Protein AF-A0A1J5PDJ7-F1 (afdb_monomer)

Radius of gyration: 21.08 Å; Cα contacts (8 Å, |Δi|>4): 576; chains: 1; bounding box: 54×43×60 Å

InterPro domains:
  IPR005338 Anhydro-N-acetylmuramic acid kinase [PF03702] (8-283)
  IPR005338 Anhydro-N-acetylmuramic acid kinase [PTHR30605] (8-284)
  IPR043129 ATPase, nucleotide binding domain [SSF53067] (2-252)

Foldseek 3Di:
DVVCVVVVHQLVVAAEAQDAAAWPDFAACVRPVDPPDHTDTDHDDDQQVVCAVSVHKYWYFFQVVLRVLRHRSDDLLQVLCLVLPEDAQAWEWAWEQAQWIWIWTHDNHRPLQPIFTATQGGRFVLLQVLCCVPVVDRHCQLCVLLVVAAADVLLLCLLCPDCVLVDDDRYDDDCVCVDVVSSVVSCVVSVNPPPDSSNSSNNVLVSNLCSVLVVPVVPHDLARYEYAYAYPSVSHCSSQVSNCVSRVRYHYYHCVVSVADRVCSVVVSSVVLVVCLPDNFFDDRNPGGRDRGGDIHHYD

Secondary structure (DSSP, 8-state):
-HHHHHHT--GGG--EEE---EEEEEE-HHHH--TT---EEEEES-HHHHHHHHTSEEEE-HHHHHHHTTS-S--THHHHHHHHH--TT-EEEEEEESSEEEEEEE-TT--GGG-EEEEEEESSHHHHHHHHHHHS-SS-GGGHHHHHS---HHHHHHHHTSGGGGSPSS----TTTSSHHHHHHHHHHHT-TTS-HHHHHHHHHHHHHHHHHHHHHHHS--TTEEEEEESGGGG-HHHHHHHHHH-TTSEEEEGGGGT--GGGHHHHHHHHHHHHHHH------TTS------EEE---

Sequence (300 aa):
MRALAGWGIHPGEVDLIASHGQTIYHSPQRLHHQAGYSNATLQIGDGDHLAVKTGILTVSDFRQKHVAAGGEGAPLALYGDVFLGSKAGENRILLNIGGIANLTFLPANGNYNHILCTDIGPGNTLIDAACRKYFNRPFDEDAKIALSGKVNEDLLGALLSHPFFSEAPPKTTGPELFSPDYIAAAQQQSNTENISSEDLICTLTAFTAKSIAGFISANFKVESLNIFTSGGGAKNPYIINYLKKALPGAKIEDTGVLGINPDAKEAILFALLGNEALCGEPIAIGNNPAILMGKFSFAL

Organism: NCBI:txid410659

pLDDT: mean 94.0, std 4.76, range [75.38, 98.88]

Solvent-accessible surface area (backbone atoms only — not comparable to full-atom values): 16030 Å² total; per-residue (Å²): 106,72,66,37,60,76,70,73,49,59,54,92,79,43,80,63,43,41,42,71,52,45,80,78,45,79,44,35,43,90,77,69,71,52,85,94,55,68,42,39,70,40,62,46,72,63,33,49,65,49,2,54,75,53,64,23,36,15,31,19,54,40,41,54,45,36,26,76,62,72,29,57,44,62,73,64,62,56,56,36,49,49,72,77,60,56,46,83,78,37,36,32,32,46,35,34,20,33,52,49,19,32,38,38,38,35,43,26,83,69,49,40,74,66,42,45,63,31,46,65,50,54,32,37,42,58,37,23,51,49,25,40,74,75,68,76,29,81,51,62,70,69,27,54,50,33,70,72,30,51,69,42,64,56,42,38,50,41,61,62,64,47,69,74,71,76,55,70,79,72,41,81,82,50,65,89,64,57,34,74,64,48,54,53,52,20,18,64,76,45,74,45,80,82,59,54,71,37,23,49,37,14,20,45,45,48,42,29,30,48,46,49,42,50,52,48,62,74,75,43,72,46,68,70,24,37,35,29,30,24,47,72,41,56,64,23,54,60,36,52,54,46,37,52,67,72,36,76,48,37,50,77,48,52,34,53,84,75,73,38,51,58,94,47,44,68,61,54,30,38,42,48,45,36,48,35,48,75,77,50,76,59,56,54,52,49,92,41,58,59,55,65,41,40,46,84,18,66,39,126

Structure (mmCIF, N/CA/C/O backbone):
data_AF-A0A1J5PDJ7-F1
#
_entry.id   AF-A0A1J5PDJ7-F1
#
loop_
_atom_site.group_PDB
_atom_site.id
_atom_site.type_symbol
_atom_site.label_atom_id
_atom_site.label_alt_id
_atom_site.label_comp_id
_atom_site.label_asym_id
_atom_site.label_entity_id
_atom_site.label_seq_id
_atom_site.pdbx_PDB_ins_code
_atom_site.Cartn_x
_atom_site.Cartn_y
_atom_site.Cartn_z
_atom_site.occupancy
_atom_site.B_iso_or_equiv
_atom_site.auth_seq_id
_atom_site.auth_comp_id
_atom_site.auth_asym_id
_atom_site.auth_atom_id
_atom_site.pdbx_PDB_model_num
ATOM 1 N N . MET A 1 1 ? 4.080 -21.012 -17.775 1.00 86.50 1 MET A N 1
ATOM 2 C CA . MET A 1 1 ? 3.374 -22.069 -18.540 1.00 86.50 1 MET A CA 1
ATOM 3 C C . MET A 1 1 ? 1.955 -22.349 -18.055 1.00 86.50 1 MET A C 1
ATOM 5 O O . MET A 1 1 ? 1.052 -22.117 -18.838 1.00 86.50 1 MET A O 1
ATOM 9 N N . ARG A 1 2 ? 1.705 -22.791 -16.808 1.00 93.31 2 ARG A N 1
ATOM 10 C CA . ARG A 1 2 ? 0.326 -23.102 -16.351 1.00 93.31 2 ARG A CA 1
ATOM 11 C C . ARG A 1 2 ? -0.661 -21.933 -16.487 1.00 93.31 2 ARG A C 1
ATOM 13 O O . ARG A 1 2 ? -1.766 -22.154 -16.956 1.00 93.31 2 ARG A O 1
ATOM 20 N N . ALA A 1 3 ? -0.249 -20.718 -16.114 1.00 92.31 3 ALA A N 1
ATOM 21 C CA . ALA A 1 3 ? -1.083 -19.520 -16.244 1.00 92.31 3 ALA A CA 1
ATOM 22 C C . ALA A 1 3 ? -1.457 -19.237 -17.710 1.00 92.31 3 ALA A C 1
ATOM 24 O O . ALA A 1 3 ? -2.636 -19.205 -18.031 1.00 92.31 3 ALA A O 1
ATOM 25 N N . LEU A 1 4 ? -0.460 -19.162 -18.603 1.00 94.19 4 LEU A N 1
ATOM 26 C CA . LEU A 1 4 ? -0.671 -18.979 -20.046 1.00 94.19 4 LEU A CA 1
ATOM 27 C C . LEU A 1 4 ? -1.613 -20.036 -20.640 1.00 94.19 4 LEU A C 1
ATOM 29 O O . LEU A 1 4 ? -2.559 -19.689 -21.334 1.00 94.19 4 LEU A O 1
ATOM 33 N N . ALA A 1 5 ? -1.414 -21.313 -20.295 1.00 94.75 5 ALA A N 1
ATOM 34 C CA . ALA A 1 5 ? -2.296 -22.392 -20.734 1.00 94.75 5 ALA A CA 1
ATOM 35 C C . ALA A 1 5 ? -3.733 -22.223 -20.210 1.00 94.75 5 ALA A C 1
ATOM 37 O O . ALA A 1 5 ? -4.682 -22.432 -20.958 1.00 94.75 5 ALA A O 1
ATOM 38 N N . GLY A 1 6 ? -3.899 -21.811 -18.949 1.00 97.12 6 GLY A N 1
ATOM 39 C CA . GLY A 1 6 ? -5.210 -21.507 -18.369 1.00 97.12 6 GLY A CA 1
ATOM 40 C C . GLY A 1 6 ? -5.901 -20.301 -19.012 1.00 97.12 6 GLY A C 1
ATOM 41 O O . GLY A 1 6 ? -7.126 -20.248 -19.031 1.00 97.12 6 GLY A O 1
ATOM 42 N N . TRP A 1 7 ? -5.131 -19.360 -19.562 1.00 95.81 7 TRP A N 1
ATOM 43 C CA . TRP A 1 7 ? -5.637 -18.202 -20.303 1.00 95.81 7 TRP A CA 1
ATOM 44 C C . TRP A 1 7 ? -5.794 -18.456 -21.806 1.00 95.81 7 TRP A C 1
ATOM 46 O O . TRP A 1 7 ? -6.349 -17.613 -22.501 1.00 95.81 7 TRP A O 1
ATOM 56 N N . GLY A 1 8 ? -5.315 -19.596 -22.314 1.00 96.81 8 GLY A N 1
ATOM 57 C CA . GLY A 1 8 ? -5.299 -19.888 -23.747 1.00 96.81 8 GLY A CA 1
ATOM 58 C C . GLY A 1 8 ? -4.336 -19.009 -24.553 1.00 96.81 8 GLY A C 1
ATOM 59 O O . GLY A 1 8 ? -4.572 -18.812 -25.738 1.00 96.81 8 GLY A O 1
ATOM 60 N N . ILE A 1 9 ? -3.278 -18.484 -23.926 1.00 97.38 9 ILE A N 1
ATOM 61 C CA . ILE A 1 9 ? -2.283 -17.601 -24.555 1.00 97.38 9 ILE A CA 1
ATOM 62 C C . ILE A 1 9 ? -1.038 -18.415 -24.922 1.00 97.38 9 ILE A C 1
ATOM 64 O O . ILE A 1 9 ? -0.479 -19.129 -24.080 1.00 97.38 9 ILE A O 1
ATOM 68 N N . HIS A 1 10 ? -0.576 -18.309 -26.166 1.00 96.38 10 HIS A N 1
ATOM 69 C CA . HIS A 1 10 ? 0.672 -18.923 -26.605 1.00 96.38 10 HIS A CA 1
ATOM 70 C C . HIS A 1 10 ? 1.881 -18.115 -26.090 1.00 96.38 10 HIS A C 1
ATOM 72 O O . HIS A 1 10 ? 1.840 -16.888 -26.105 1.00 96.38 10 HIS A O 1
ATOM 78 N N . PRO A 1 11 ? 2.995 -18.748 -25.666 1.00 95.12 11 PRO A N 1
ATOM 79 C CA . PRO A 1 11 ? 4.164 -18.013 -25.168 1.00 95.12 11 PRO A CA 1
ATOM 80 C C . PRO A 1 11 ? 4.708 -16.956 -26.134 1.00 95.12 11 PRO A C 1
ATOM 82 O O . PRO A 1 11 ? 5.100 -15.886 -25.697 1.00 95.12 11 PRO A O 1
ATOM 85 N N . GLY A 1 12 ? 4.671 -17.230 -27.441 1.00 94.88 12 GLY A N 1
ATOM 86 C CA . GLY A 1 12 ? 5.095 -16.278 -28.476 1.00 94.88 12 GLY A CA 1
ATOM 87 C C . GLY A 1 12 ? 4.192 -15.047 -28.645 1.00 94.88 12 GLY A C 1
ATOM 88 O O . GLY A 1 12 ? 4.533 -14.175 -29.431 1.00 94.88 12 GLY A O 1
ATOM 89 N N . GLU A 1 13 ? 3.054 -14.977 -27.948 1.00 97.12 13 GLU A N 1
ATOM 90 C CA . GLU A 1 13 ? 2.203 -13.778 -27.868 1.00 97.12 13 GLU A CA 1
ATOM 91 C C . GLU A 1 13 ? 2.589 -12.865 -26.690 1.00 97.12 13 GLU A C 1
ATOM 93 O O . GLU A 1 13 ? 1.967 -11.827 -26.483 1.00 97.12 13 GLU A O 1
ATOM 98 N N . VAL A 1 14 ? 3.578 -13.260 -25.882 1.00 97.06 14 VAL A N 1
ATOM 99 C CA . VAL A 1 14 ? 4.048 -12.502 -24.721 1.00 97.06 14 VAL A CA 1
ATOM 100 C C . VAL A 1 14 ? 5.447 -11.975 -25.012 1.00 97.06 14 VAL A C 1
ATOM 102 O O . VAL A 1 14 ? 6.391 -12.754 -25.119 1.00 97.06 14 VAL A O 1
ATOM 105 N N . ASP A 1 15 ? 5.590 -10.652 -25.088 1.00 96.25 15 ASP A N 1
ATOM 106 C CA . ASP A 1 15 ? 6.875 -10.014 -25.402 1.00 96.25 15 ASP A CA 1
ATOM 107 C C . ASP A 1 15 ? 7.910 -10.188 -24.281 1.00 96.25 15 ASP A C 1
ATOM 109 O O . ASP A 1 15 ? 9.094 -10.405 -24.543 1.00 96.25 15 ASP A O 1
ATOM 113 N N . LEU A 1 16 ? 7.470 -10.091 -23.019 1.00 96.88 16 LEU A N 1
ATOM 114 C CA . LEU A 1 16 ? 8.349 -10.192 -21.856 1.00 96.88 16 LEU A CA 1
ATOM 115 C C . LEU A 1 16 ? 7.648 -10.734 -20.605 1.00 96.88 16 LEU A C 1
ATOM 117 O O . LEU A 1 16 ? 6.456 -10.523 -20.380 1.00 96.88 16 LEU A O 1
ATOM 121 N N . ILE A 1 17 ? 8.425 -11.376 -19.735 1.00 97.88 17 ILE A N 1
ATOM 122 C CA . ILE A 1 17 ? 8.056 -11.689 -18.351 1.00 97.88 17 ILE A CA 1
ATOM 123 C C . ILE A 1 17 ? 8.785 -10.716 -17.434 1.00 97.88 17 ILE A C 1
ATOM 125 O O . ILE A 1 17 ? 10.006 -10.640 -17.467 1.00 97.88 17 ILE A O 1
ATOM 129 N N . ALA A 1 18 ? 8.063 -10.040 -16.547 1.00 97.56 18 ALA A N 1
ATOM 130 C CA . ALA A 1 18 ? 8.666 -9.305 -15.444 1.00 97.56 18 ALA A CA 1
ATOM 131 C C . ALA A 1 18 ? 8.523 -10.105 -14.146 1.00 97.56 18 ALA A C 1
ATOM 133 O O . ALA A 1 18 ? 7.414 -10.336 -13.663 1.00 97.56 18 ALA A O 1
ATOM 134 N N . SER A 1 19 ? 9.643 -10.537 -13.572 1.00 96.69 19 SER A N 1
ATOM 135 C CA . SER A 1 19 ? 9.672 -11.336 -12.349 1.00 96.69 19 SER A CA 1
ATOM 136 C C . SER A 1 19 ? 10.371 -10.585 -11.225 1.00 96.69 19 SER A C 1
ATOM 138 O O . SER A 1 19 ? 11.588 -10.414 -11.229 1.00 96.69 19 SER A O 1
ATOM 140 N N . HIS A 1 20 ? 9.612 -10.178 -10.210 1.00 94.69 20 HIS A N 1
ATOM 141 C CA . HIS A 1 20 ? 10.197 -9.707 -8.953 1.00 94.69 20 HIS A CA 1
ATOM 142 C C . HIS A 1 20 ? 11.011 -10.802 -8.246 1.00 94.69 20 HIS A C 1
ATOM 144 O O . HIS A 1 20 ? 11.992 -10.506 -7.564 1.00 94.69 20 HIS A O 1
ATOM 150 N N . GLY A 1 21 ? 10.577 -12.057 -8.386 1.00 93.75 21 GLY A N 1
ATOM 151 C CA . GLY A 1 21 ? 11.056 -13.167 -7.577 1.00 93.75 21 GLY A CA 1
ATOM 152 C C . GLY A 1 21 ? 10.513 -13.134 -6.144 1.00 93.75 21 GLY A C 1
ATOM 153 O O . GLY A 1 21 ? 9.505 -12.493 -5.838 1.00 93.75 21 GLY A O 1
ATOM 154 N N . GLN A 1 22 ? 11.198 -13.841 -5.253 1.00 91.94 22 GLN A N 1
ATOM 155 C CA . GLN A 1 22 ? 10.911 -13.906 -3.826 1.00 91.94 22 GLN A CA 1
ATOM 156 C C . GLN A 1 22 ? 11.999 -13.153 -3.063 1.00 91.94 22 GLN A C 1
ATOM 158 O O . GLN A 1 22 ? 13.166 -13.534 -3.124 1.00 91.94 22 GLN A O 1
ATOM 163 N N . THR A 1 23 ? 11.631 -12.121 -2.303 1.00 88.75 23 THR A N 1
ATOM 164 C CA . THR A 1 23 ? 12.577 -11.469 -1.386 1.00 88.75 23 THR A CA 1
ATOM 165 C C . THR A 1 23 ? 12.969 -12.449 -0.286 1.00 88.75 23 THR A C 1
ATOM 167 O O . THR A 1 23 ? 12.105 -12.951 0.432 1.00 88.75 23 THR A O 1
ATOM 170 N N . ILE A 1 24 ? 14.272 -12.699 -0.163 1.00 92.19 24 ILE A N 1
ATOM 171 C CA . ILE A 1 24 ? 14.891 -13.475 0.920 1.00 92.19 24 ILE A CA 1
ATOM 172 C C . ILE A 1 24 ? 15.536 -12.542 1.938 1.00 92.19 24 ILE A C 1
ATOM 174 O O . ILE A 1 24 ? 15.513 -12.820 3.133 1.00 92.19 24 ILE A O 1
ATOM 178 N N . TYR A 1 25 ? 16.093 -11.423 1.472 1.00 88.38 25 TYR A N 1
ATOM 179 C CA . TYR A 1 25 ? 16.758 -10.464 2.339 1.00 88.38 25 TYR A CA 1
ATOM 180 C C . TYR A 1 25 ? 16.548 -9.030 1.852 1.00 88.38 25 TYR A C 1
ATOM 182 O O . TYR A 1 25 ? 16.623 -8.732 0.657 1.00 88.38 25 TYR A O 1
ATOM 190 N N . HIS A 1 26 ? 16.297 -8.120 2.784 1.00 85.44 26 HIS A N 1
ATOM 191 C CA . HIS A 1 26 ? 16.228 -6.688 2.532 1.00 85.44 26 HIS A CA 1
ATOM 192 C C . HIS A 1 26 ? 16.807 -5.970 3.747 1.00 85.44 26 HIS A C 1
ATOM 194 O O . HIS A 1 26 ? 16.314 -6.131 4.859 1.00 85.44 26 HIS A O 1
ATOM 200 N N . SER A 1 27 ? 17.896 -5.242 3.531 1.00 86.19 27 SER A N 1
ATOM 201 C CA . SER A 1 27 ? 18.721 -4.662 4.586 1.00 86.19 27 SER A CA 1
ATOM 202 C C . SER A 1 27 ? 19.162 -3.265 4.159 1.00 86.19 27 SER A C 1
ATOM 204 O O . SER A 1 27 ? 20.287 -3.090 3.685 1.00 86.19 27 SER A O 1
ATOM 206 N N . PRO A 1 28 ? 18.271 -2.266 4.256 1.00 85.44 28 PRO A N 1
ATOM 207 C CA . PRO A 1 28 ? 18.632 -0.875 4.026 1.00 85.44 28 PRO A CA 1
ATOM 208 C C . PRO A 1 28 ? 19.564 -0.366 5.135 1.00 85.44 28 PRO A C 1
ATOM 210 O O . PRO A 1 28 ? 19.443 -0.749 6.303 1.00 85.44 28 PRO A O 1
ATOM 213 N N . GLN A 1 29 ? 20.471 0.539 4.772 1.00 86.62 29 GLN A N 1
ATOM 214 C CA . GLN A 1 29 ? 21.544 1.067 5.616 1.00 86.62 29 GLN A CA 1
ATOM 215 C C . GLN A 1 29 ? 21.044 1.604 6.953 1.00 86.62 29 GLN A C 1
ATOM 217 O O . GLN A 1 29 ? 21.636 1.345 8.005 1.00 86.62 29 GLN A O 1
ATOM 222 N N . ARG A 1 30 ? 19.909 2.305 6.915 1.00 82.00 30 ARG A N 1
ATOM 223 C CA 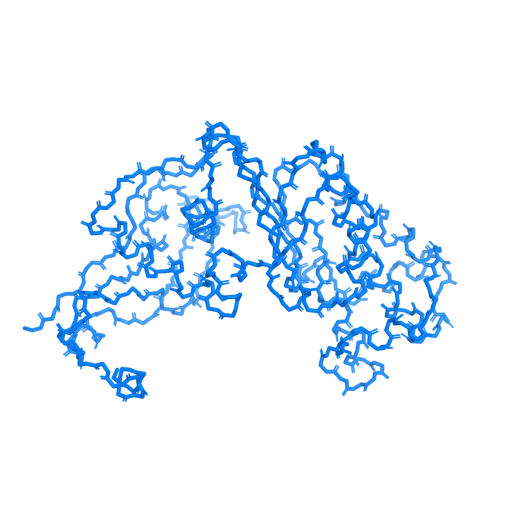. ARG A 1 30 ? 19.280 2.907 8.092 1.00 82.00 30 ARG A CA 1
ATOM 224 C C . ARG A 1 30 ? 18.758 1.902 9.120 1.00 82.00 30 ARG A C 1
ATOM 226 O O . ARG A 1 30 ? 18.449 2.334 10.217 1.00 82.00 30 ARG A O 1
ATOM 233 N N . LEU A 1 31 ? 18.609 0.619 8.773 1.00 79.69 31 LEU A N 1
ATOM 234 C CA . LEU A 1 31 ? 18.090 -0.406 9.689 1.00 79.69 31 LEU A CA 1
ATOM 235 C C . LEU A 1 31 ? 19.196 -1.261 10.311 1.00 79.69 31 LEU A C 1
ATOM 237 O O . LEU A 1 31 ? 19.081 -1.652 11.467 1.00 79.69 31 LEU A O 1
ATOM 241 N N . HIS A 1 32 ? 20.263 -1.570 9.567 1.00 82.19 32 HIS A N 1
ATOM 242 C CA . HIS A 1 32 ? 21.326 -2.438 10.089 1.00 82.19 32 HIS A CA 1
ATOM 243 C C . HIS A 1 32 ? 22.443 -1.672 10.812 1.00 82.19 32 HIS A C 1
ATOM 245 O O . HIS A 1 32 ? 23.173 -2.277 11.592 1.00 82.19 32 HIS A O 1
ATOM 251 N N . HIS A 1 33 ? 22.598 -0.363 10.566 1.00 81.81 33 HIS A N 1
ATOM 252 C CA . HIS A 1 33 ? 23.584 0.510 11.229 1.00 81.81 33 HIS A CA 1
ATOM 253 C C . HIS A 1 33 ? 25.044 0.004 11.188 1.00 81.81 33 HIS A C 1
ATOM 255 O O . HIS A 1 33 ? 25.870 0.382 12.018 1.00 81.81 33 HIS A O 1
ATOM 261 N N . GLN A 1 34 ? 25.389 -0.845 10.215 1.00 88.62 34 GLN A N 1
ATOM 262 C CA . GLN A 1 34 ? 26.742 -1.395 10.073 1.00 88.62 34 GLN A CA 1
ATOM 263 C C . GLN A 1 34 ? 27.597 -0.446 9.233 1.00 88.62 34 GLN A C 1
ATOM 265 O O . GLN A 1 34 ? 27.357 -0.271 8.037 1.00 88.62 34 GLN A O 1
ATOM 270 N N . ALA A 1 35 ? 28.606 0.160 9.859 1.00 89.44 35 ALA A N 1
ATOM 271 C CA . ALA A 1 35 ? 29.542 1.044 9.175 1.00 89.44 35 ALA A CA 1
ATOM 272 C C . ALA A 1 35 ? 30.277 0.308 8.039 1.00 89.44 35 ALA A C 1
ATOM 274 O O . ALA A 1 35 ? 30.684 -0.841 8.192 1.00 89.44 35 ALA A O 1
ATOM 275 N N . GLY A 1 36 ? 30.452 0.980 6.898 1.00 89.94 36 GLY A N 1
ATOM 276 C CA . GLY A 1 36 ? 31.130 0.423 5.720 1.00 89.94 36 GLY A CA 1
ATOM 277 C C . GLY A 1 36 ? 30.261 -0.458 4.813 1.00 89.94 36 GLY A C 1
ATOM 278 O O . GLY A 1 36 ? 30.708 -0.795 3.722 1.00 89.94 36 GLY A O 1
ATOM 279 N N . TYR A 1 37 ? 29.025 -0.777 5.209 1.00 89.69 37 TYR A N 1
ATOM 280 C CA . TYR A 1 37 ? 28.063 -1.503 4.377 1.00 89.69 37 TYR A CA 1
ATOM 281 C C . TYR A 1 37 ? 26.981 -0.552 3.844 1.00 89.69 37 TYR A C 1
ATOM 283 O O . TYR A 1 37 ? 26.451 0.286 4.581 1.00 89.69 37 TYR A O 1
ATOM 291 N N . SER A 1 38 ? 26.675 -0.665 2.550 1.00 90.00 38 SER A N 1
ATOM 292 C CA . SER A 1 38 ? 25.578 0.045 1.882 1.00 90.00 38 SER A CA 1
ATOM 293 C C . SER A 1 38 ? 24.270 -0.753 1.956 1.00 90.00 38 SER A C 1
ATOM 295 O O . SER A 1 38 ? 24.236 -1.860 2.490 1.00 90.00 38 SER A O 1
ATOM 297 N N . ASN A 1 39 ? 23.188 -0.198 1.393 1.00 91.12 39 ASN A N 1
ATOM 298 C CA . ASN A 1 39 ? 21.925 -0.917 1.209 1.00 91.12 39 ASN A CA 1
ATOM 299 C C . ASN A 1 39 ? 22.168 -2.285 0.548 1.00 91.12 39 ASN A C 1
ATOM 301 O O . ASN A 1 39 ? 22.942 -2.390 -0.405 1.00 91.12 39 ASN A O 1
ATOM 305 N N . ALA A 1 40 ? 21.474 -3.319 1.022 1.00 91.06 40 ALA A N 1
ATOM 306 C CA . ALA A 1 40 ? 21.575 -4.668 0.481 1.00 91.06 40 ALA A CA 1
ATOM 307 C C . ALA A 1 40 ? 20.196 -5.301 0.280 1.00 91.06 40 ALA A C 1
ATOM 309 O O . ALA A 1 40 ? 19.244 -5.064 1.029 1.00 91.06 40 ALA A O 1
ATOM 310 N N . THR A 1 41 ? 20.080 -6.148 -0.741 1.00 93.06 41 THR A N 1
ATOM 311 C CA . THR A 1 41 ? 18.851 -6.888 -1.019 1.00 93.06 41 THR A CA 1
ATOM 312 C C . THR A 1 41 ? 19.140 -8.187 -1.765 1.00 93.06 41 THR A C 1
ATOM 314 O O . THR A 1 41 ? 20.099 -8.262 -2.529 1.00 93.06 41 THR A O 1
ATOM 317 N N . LEU A 1 42 ? 18.314 -9.208 -1.536 1.00 94.38 42 LEU A N 1
ATOM 318 C CA . LEU A 1 42 ? 18.374 -10.500 -2.207 1.00 94.38 42 LEU A CA 1
ATOM 319 C C . LEU A 1 42 ? 16.961 -10.948 -2.573 1.00 94.38 42 LEU A C 1
ATOM 321 O O . LEU A 1 42 ? 16.118 -11.167 -1.696 1.00 94.38 42 LEU A O 1
ATOM 325 N N . GLN A 1 43 ? 16.738 -11.119 -3.871 1.00 94.69 43 GLN A N 1
ATOM 326 C CA . GLN A 1 43 ? 15.583 -11.805 -4.430 1.00 94.69 43 GLN A CA 1
ATOM 327 C C . GLN A 1 43 ? 16.074 -13.100 -5.074 1.00 94.69 43 GLN A C 1
ATOM 329 O O . GLN A 1 43 ? 17.157 -13.128 -5.654 1.00 94.69 43 GLN A O 1
ATOM 334 N N . ILE A 1 44 ? 15.294 -14.170 -4.950 1.00 96.31 44 ILE A N 1
ATOM 335 C CA . ILE A 1 44 ? 15.522 -15.429 -5.668 1.00 96.31 44 ILE A CA 1
ATOM 336 C C . ILE A 1 44 ? 14.400 -15.672 -6.673 1.00 96.31 44 ILE A C 1
ATOM 338 O O . ILE A 1 44 ? 13.321 -15.094 -6.567 1.00 96.31 44 ILE A O 1
ATOM 342 N N . GLY A 1 45 ? 14.634 -16.579 -7.615 1.00 95.25 45 GLY A N 1
ATOM 343 C CA . GLY A 1 45 ? 13.761 -16.783 -8.768 1.00 95.25 45 GLY A CA 1
ATOM 344 C C . GLY A 1 45 ? 14.545 -16.448 -10.021 1.00 95.25 45 GLY A C 1
ATOM 345 O O . GLY A 1 45 ? 14.458 -15.339 -10.535 1.00 95.25 45 GLY A O 1
ATOM 346 N N . ASP A 1 46 ? 15.358 -17.408 -10.445 1.00 96.62 46 ASP A N 1
ATOM 347 C CA . ASP A 1 46 ? 16.314 -17.238 -11.530 1.00 96.62 46 ASP A CA 1
ATOM 348 C C . ASP A 1 46 ? 15.610 -16.881 -12.854 1.00 96.62 46 ASP A C 1
ATOM 350 O O . ASP A 1 46 ? 14.732 -17.612 -13.330 1.00 96.62 46 ASP A O 1
ATOM 354 N N . GLY A 1 47 ? 15.997 -15.736 -13.423 1.00 97.12 47 GLY A N 1
ATOM 355 C CA . GLY A 1 47 ? 15.463 -15.213 -14.677 1.00 97.12 47 GLY A CA 1
ATOM 356 C C . GLY A 1 47 ? 15.808 -16.082 -15.885 1.00 97.12 47 GLY A C 1
ATOM 357 O O . GLY A 1 47 ? 14.950 -16.261 -16.747 1.00 97.12 47 GLY A O 1
ATOM 358 N N . ASP A 1 48 ? 16.991 -16.700 -15.924 1.00 98.12 48 ASP A N 1
ATOM 359 C CA . ASP A 1 48 ? 17.411 -17.562 -17.035 1.00 98.12 48 ASP A CA 1
ATOM 360 C C . ASP A 1 48 ? 16.584 -18.847 -17.043 1.00 98.12 48 ASP A C 1
ATOM 362 O O . ASP A 1 48 ? 16.108 -19.296 -18.086 1.00 98.12 48 ASP A O 1
ATOM 366 N N . HIS A 1 49 ? 16.299 -19.403 -15.862 1.00 97.50 49 HIS A N 1
ATOM 367 C CA . HIS A 1 49 ? 15.389 -20.542 -15.750 1.00 97.50 49 HIS A CA 1
ATOM 368 C C . HIS A 1 49 ? 13.970 -20.214 -16.229 1.00 97.50 49 HIS A C 1
ATOM 370 O O . HIS A 1 49 ? 13.305 -21.099 -16.774 1.00 97.50 49 HIS A O 1
ATOM 376 N N . LEU A 1 50 ? 13.479 -18.991 -16.009 1.00 96.88 50 LEU A N 1
ATOM 377 C CA . LEU A 1 50 ? 12.184 -18.552 -16.533 1.00 96.88 50 LEU A CA 1
ATOM 378 C C . LEU A 1 50 ? 12.243 -18.373 -18.052 1.00 96.88 50 LEU A C 1
ATOM 380 O O . LEU A 1 50 ? 11.393 -18.934 -18.748 1.00 96.88 50 LEU A O 1
ATOM 384 N N . ALA A 1 51 ? 13.259 -17.676 -18.559 1.00 97.88 51 ALA A N 1
ATOM 385 C CA . ALA A 1 51 ? 13.412 -17.383 -19.977 1.00 97.88 51 ALA A CA 1
ATOM 386 C C . ALA A 1 51 ? 13.550 -18.658 -20.815 1.00 97.88 51 ALA A C 1
ATOM 388 O O . ALA A 1 51 ? 12.760 -18.890 -21.729 1.00 97.88 51 ALA A O 1
ATOM 389 N N . VAL A 1 52 ? 14.456 -19.562 -20.431 1.00 97.56 52 VAL A N 1
ATOM 390 C CA . VAL A 1 52 ? 14.685 -20.838 -21.128 1.00 97.56 52 VAL A CA 1
ATOM 391 C C . VAL A 1 52 ? 13.448 -21.738 -21.090 1.00 97.56 52 VAL A C 1
ATOM 393 O O . VAL A 1 52 ? 13.099 -22.355 -22.093 1.00 97.56 52 VAL A O 1
ATOM 396 N N . LYS A 1 53 ? 12.748 -21.830 -19.949 1.00 95.81 53 LYS A N 1
ATOM 397 C CA . LYS A 1 53 ? 11.569 -22.712 -19.826 1.00 95.81 53 LYS A CA 1
ATOM 398 C C . LYS A 1 53 ? 10.339 -22.199 -20.561 1.00 95.81 53 LYS A C 1
ATOM 400 O O . LYS A 1 53 ? 9.458 -22.998 -20.873 1.00 95.81 53 LYS A O 1
ATOM 405 N N . THR A 1 54 ? 10.214 -20.887 -20.721 1.00 96.38 54 THR A N 1
ATOM 406 C CA . THR A 1 54 ? 9.026 -20.272 -21.325 1.00 96.38 54 THR A CA 1
ATOM 407 C C . THR A 1 54 ? 9.239 -19.872 -22.776 1.00 96.38 54 THR A C 1
ATOM 409 O O . THR A 1 54 ? 8.255 -19.759 -23.500 1.00 96.38 54 THR A O 1
ATOM 412 N N . GLY A 1 55 ? 10.491 -19.699 -23.204 1.00 96.75 55 GLY A N 1
ATOM 413 C CA . GLY A 1 55 ? 10.827 -19.120 -24.501 1.00 96.75 55 GLY A CA 1
ATOM 414 C C . GLY A 1 55 ? 10.580 -17.610 -24.567 1.00 96.75 55 GLY A C 1
ATOM 415 O O . GLY A 1 55 ? 10.491 -17.075 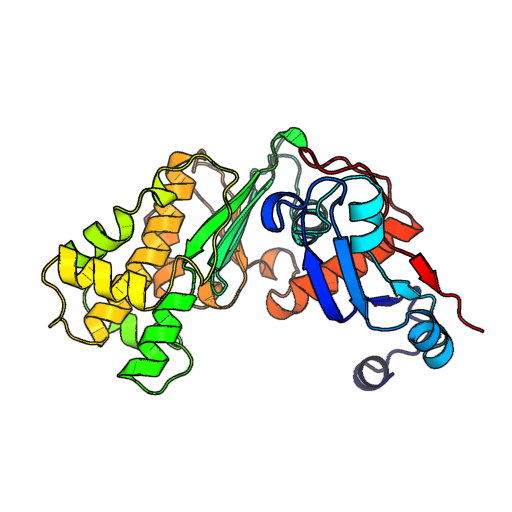-25.665 1.00 96.75 55 GLY A O 1
ATOM 416 N N . ILE A 1 56 ? 10.429 -16.932 -23.422 1.00 98.00 56 ILE A N 1
ATOM 417 C CA . ILE A 1 56 ? 10.061 -15.512 -23.341 1.00 98.00 56 ILE A CA 1
ATOM 418 C C . ILE A 1 56 ? 11.196 -14.721 -22.683 1.00 98.00 56 ILE A C 1
ATOM 420 O O . ILE A 1 56 ? 11.724 -15.134 -21.647 1.00 98.00 56 ILE A O 1
ATOM 424 N N . LEU A 1 57 ? 11.542 -13.559 -23.247 1.00 97.75 57 LEU A N 1
ATOM 425 C CA . LEU A 1 57 ? 12.484 -12.615 -22.638 1.00 97.75 57 LEU A CA 1
ATOM 426 C C . LEU A 1 57 ? 12.054 -12.310 -21.199 1.00 97.75 57 LEU A C 1
ATOM 428 O O . LEU A 1 57 ? 10.917 -11.918 -20.955 1.00 97.75 57 LEU A O 1
ATOM 432 N N . THR A 1 58 ? 12.947 -12.487 -20.230 1.00 98.19 58 THR A N 1
ATOM 433 C CA . THR A 1 58 ? 12.605 -12.268 -18.820 1.00 98.19 58 THR A CA 1
ATOM 434 C C . THR A 1 58 ? 13.404 -11.109 -18.241 1.00 98.19 58 THR A C 1
ATOM 436 O O . THR A 1 58 ? 14.625 -11.081 -18.343 1.00 98.19 58 THR A O 1
ATOM 439 N N . VAL A 1 59 ? 12.715 -10.170 -17.597 1.00 97.88 59 VAL A N 1
ATOM 440 C CA . VAL A 1 59 ? 13.294 -9.100 -16.784 1.00 97.88 59 VAL A CA 1
ATOM 441 C C . VAL A 1 59 ? 13.140 -9.463 -15.307 1.00 97.88 59 VAL A C 1
ATOM 443 O O . VAL A 1 59 ? 12.027 -9.708 -14.837 1.00 97.88 59 VAL A O 1
ATOM 446 N N . SER A 1 60 ? 14.239 -9.501 -14.560 1.00 96.81 60 SER A N 1
ATOM 447 C CA . SER A 1 60 ? 14.258 -9.823 -13.124 1.00 96.81 60 SER A CA 1
ATOM 448 C C . SER A 1 60 ? 15.131 -8.851 -12.320 1.00 96.81 60 SER A C 1
ATOM 450 O O . SER A 1 60 ? 15.642 -7.881 -12.870 1.00 96.81 60 SER A O 1
ATOM 452 N N . ASP A 1 61 ? 15.299 -9.065 -11.008 1.00 94.88 61 ASP A N 1
ATOM 453 C CA . ASP A 1 61 ? 16.249 -8.324 -10.152 1.00 94.88 61 ASP A CA 1
ATOM 454 C C . ASP A 1 61 ? 16.052 -6.791 -10.083 1.00 94.88 61 ASP A C 1
ATOM 456 O O . ASP A 1 61 ? 17.004 -6.021 -9.911 1.00 94.88 61 ASP A O 1
ATOM 460 N N . PHE A 1 62 ? 14.802 -6.323 -10.146 1.00 95.69 62 PHE A N 1
ATOM 461 C CA . PHE A 1 62 ? 14.456 -4.893 -10.124 1.00 95.69 62 PHE A CA 1
ATOM 462 C C . PHE A 1 62 ? 15.096 -4.117 -8.957 1.00 95.69 62 PHE A C 1
ATOM 464 O O . PHE A 1 62 ? 15.678 -3.047 -9.154 1.00 95.69 62 PHE A O 1
ATOM 471 N N . ARG A 1 63 ? 15.053 -4.672 -7.736 1.00 94.19 63 ARG A N 1
ATOM 472 C CA . ARG A 1 63 ? 15.555 -3.987 -6.529 1.00 94.19 63 ARG A CA 1
ATOM 473 C C . ARG A 1 63 ? 17.069 -3.832 -6.518 1.00 94.19 63 ARG A C 1
ATOM 475 O O . ARG A 1 63 ? 17.560 -2.828 -6.010 1.00 94.19 63 ARG A O 1
ATOM 482 N N . GLN A 1 64 ? 17.810 -4.790 -7.076 1.00 93.94 64 GLN A N 1
ATOM 483 C CA . GLN A 1 64 ? 19.274 -4.741 -7.069 1.00 93.94 64 GLN A CA 1
ATOM 484 C C . GLN A 1 64 ? 19.795 -3.548 -7.869 1.00 93.94 64 GLN A C 1
ATOM 486 O O . GLN A 1 64 ? 20.729 -2.881 -7.433 1.00 93.94 64 GLN A O 1
ATOM 491 N N . LYS A 1 65 ? 19.163 -3.233 -9.007 1.00 92.81 65 LYS A N 1
ATOM 492 C CA . LYS A 1 65 ? 19.523 -2.060 -9.813 1.00 92.81 65 LYS A CA 1
ATOM 493 C C . LYS A 1 65 ? 19.271 -0.755 -9.052 1.00 92.81 65 LYS A C 1
ATOM 495 O O . LYS A 1 65 ? 20.119 0.131 -9.070 1.00 92.81 65 LYS A O 1
ATOM 500 N N . HIS A 1 66 ? 18.152 -0.675 -8.331 1.00 94.12 66 HIS A N 1
ATOM 501 C CA . HIS A 1 66 ? 17.824 0.458 -7.463 1.00 94.12 66 HIS A CA 1
ATOM 502 C C . HIS A 1 66 ? 18.808 0.626 -6.302 1.00 94.12 66 HIS A C 1
ATOM 504 O O . HIS A 1 66 ? 19.246 1.741 -6.027 1.00 94.12 66 HIS A O 1
ATOM 510 N N . VAL A 1 67 ? 19.213 -0.476 -5.669 1.00 93.69 67 VAL A N 1
ATOM 511 C CA . VAL A 1 67 ? 20.254 -0.481 -4.631 1.00 93.69 67 VAL A CA 1
ATOM 512 C C . VAL A 1 67 ? 21.612 -0.046 -5.182 1.00 93.69 67 VAL A C 1
ATOM 514 O O . VAL A 1 67 ? 22.275 0.796 -4.583 1.00 93.69 67 VAL A O 1
ATOM 517 N N . ALA A 1 68 ? 22.012 -0.558 -6.349 1.00 93.88 68 ALA A N 1
ATOM 518 C CA . ALA A 1 68 ? 23.274 -0.194 -6.994 1.00 93.88 68 ALA A CA 1
ATOM 519 C C . ALA A 1 68 ? 23.350 1.298 -7.366 1.00 93.88 68 ALA A C 1
ATOM 521 O O . ALA A 1 68 ? 24.436 1.866 -7.408 1.00 93.88 68 ALA A O 1
ATOM 522 N N . ALA A 1 69 ? 22.201 1.935 -7.602 1.00 93.06 69 ALA A N 1
ATOM 523 C CA . ALA A 1 69 ? 22.086 3.369 -7.854 1.00 93.06 69 ALA A CA 1
ATOM 524 C C . ALA A 1 69 ? 21.965 4.220 -6.571 1.00 93.06 69 ALA A C 1
ATOM 526 O O . ALA A 1 69 ? 21.706 5.417 -6.653 1.00 93.06 69 ALA A O 1
ATOM 527 N N . GLY A 1 70 ? 22.144 3.617 -5.390 1.00 90.44 70 GLY A N 1
ATOM 528 C CA . GLY A 1 70 ? 22.158 4.304 -4.095 1.00 90.44 70 GLY A CA 1
ATOM 529 C C . GLY A 1 70 ? 20.816 4.346 -3.360 1.00 90.44 70 GLY A C 1
ATOM 530 O O . GLY A 1 70 ? 20.770 4.806 -2.222 1.00 90.44 70 GLY A O 1
ATOM 531 N N . GLY A 1 71 ? 19.730 3.842 -3.951 1.00 90.31 71 GLY A N 1
ATOM 532 C CA . GLY A 1 71 ? 18.435 3.762 -3.276 1.00 90.31 71 GLY A CA 1
ATOM 533 C C . GLY A 1 71 ? 18.325 2.565 -2.319 1.00 90.31 71 GLY A C 1
ATOM 534 O O . GLY A 1 71 ? 19.194 1.698 -2.277 1.00 90.31 71 GLY A O 1
ATOM 535 N N . GLU A 1 72 ? 17.232 2.467 -1.558 1.00 88.81 72 GLU A N 1
ATOM 536 C CA . GLU A 1 72 ? 17.042 1.362 -0.593 1.00 88.81 72 GLU A CA 1
ATOM 537 C C . GLU A 1 72 ? 16.592 0.047 -1.256 1.00 88.81 72 GLU A C 1
ATOM 539 O O . GLU A 1 72 ? 16.780 -1.033 -0.704 1.00 88.81 72 GLU A O 1
ATOM 544 N N . GLY A 1 73 ? 16.016 0.116 -2.459 1.00 85.00 73 GLY A N 1
ATOM 545 C CA . GLY A 1 73 ? 15.442 -1.036 -3.171 1.00 85.00 73 GLY A CA 1
ATOM 546 C C . GLY A 1 73 ? 13.969 -1.275 -2.833 1.00 85.00 73 GLY A C 1
ATOM 547 O O . GLY A 1 73 ? 13.385 -2.270 -3.264 1.00 85.00 73 GLY A O 1
ATOM 548 N N . ALA A 1 74 ? 13.360 -0.384 -2.053 1.00 82.12 74 ALA A N 1
ATOM 549 C CA . ALA A 1 74 ? 11.954 -0.393 -1.680 1.00 82.12 74 ALA A CA 1
ATOM 550 C C . ALA A 1 74 ? 11.495 1.024 -1.265 1.00 82.12 74 ALA A C 1
ATOM 552 O O . ALA A 1 74 ? 12.343 1.821 -0.865 1.00 82.12 74 ALA A O 1
ATOM 553 N N . PRO A 1 75 ? 10.179 1.310 -1.305 1.00 81.38 75 PRO A N 1
ATOM 554 C CA . PRO A 1 75 ? 9.147 0.521 -1.974 1.00 81.38 75 PRO A CA 1
ATOM 555 C C . PRO A 1 75 ? 9.185 0.746 -3.494 1.00 81.38 75 PRO A C 1
ATOM 557 O O . PRO A 1 75 ? 9.062 1.869 -3.968 1.00 81.38 75 PRO A O 1
ATOM 560 N N . LEU A 1 76 ? 9.276 -0.332 -4.285 1.00 85.94 76 LEU A N 1
ATOM 561 C CA . LEU A 1 76 ? 9.109 -0.224 -5.745 1.00 85.94 76 LEU A CA 1
ATOM 562 C C . LEU A 1 76 ? 7.646 0.020 -6.148 1.00 85.94 76 LEU A C 1
ATOM 564 O O . LEU A 1 76 ? 7.384 0.450 -7.268 1.00 85.94 76 LEU A O 1
ATOM 568 N N . ALA A 1 77 ? 6.716 -0.194 -5.206 1.00 83.69 77 ALA A N 1
ATOM 569 C CA . ALA A 1 77 ? 5.298 0.120 -5.338 1.00 83.69 77 ALA A CA 1
ATOM 570 C C . ALA A 1 77 ? 5.053 1.562 -5.823 1.00 83.69 77 ALA A C 1
ATOM 572 O O . ALA A 1 77 ? 4.164 1.809 -6.635 1.00 83.69 77 ALA A O 1
ATOM 573 N N . LEU A 1 78 ? 5.913 2.488 -5.383 1.00 89.12 78 LEU A N 1
ATOM 574 C CA . LEU A 1 78 ? 5.873 3.902 -5.740 1.00 89.12 78 LEU A CA 1
ATOM 575 C C . LEU A 1 78 ? 5.905 4.136 -7.254 1.00 89.12 78 LEU A C 1
ATOM 577 O O . LEU A 1 78 ? 5.156 4.962 -7.758 1.00 89.12 78 LEU A O 1
ATOM 581 N N . TYR A 1 79 ? 6.739 3.405 -7.994 1.00 90.25 79 TYR A N 1
ATOM 582 C CA . TYR A 1 79 ? 6.874 3.614 -9.436 1.00 90.25 79 TYR A CA 1
ATOM 583 C C . TYR A 1 79 ? 5.587 3.237 -10.171 1.00 90.25 79 TYR A C 1
ATOM 585 O O . TYR A 1 79 ? 5.100 4.011 -10.990 1.00 90.25 79 TYR A O 1
ATOM 593 N N . GLY A 1 80 ? 4.983 2.092 -9.838 1.00 89.00 80 GLY A N 1
ATOM 594 C CA . GLY A 1 80 ? 3.699 1.723 -10.431 1.00 89.00 80 GLY A CA 1
ATOM 595 C C . GLY A 1 80 ? 2.566 2.642 -9.999 1.00 89.00 80 GLY A C 1
ATOM 596 O O . GLY A 1 80 ? 1.731 2.983 -10.827 1.00 89.00 80 GLY A O 1
ATOM 597 N N . ASP A 1 81 ? 2.565 3.113 -8.751 1.00 90.69 81 ASP A N 1
ATOM 598 C CA . ASP A 1 81 ? 1.619 4.136 -8.304 1.00 90.69 81 ASP A CA 1
ATOM 599 C C . ASP A 1 81 ? 1.725 5.411 -9.152 1.00 90.69 81 ASP A C 1
ATOM 601 O O . ASP A 1 81 ? 0.709 5.952 -9.584 1.00 90.69 81 ASP A O 1
ATOM 605 N N . VAL A 1 82 ? 2.943 5.862 -9.459 1.00 92.19 82 VAL A N 1
ATOM 606 C CA . VAL A 1 82 ? 3.172 7.028 -10.319 1.00 92.19 82 VAL A CA 1
ATOM 607 C C . VAL A 1 82 ? 2.710 6.771 -11.745 1.00 92.19 82 VAL A C 1
ATOM 609 O O . VAL A 1 82 ? 1.913 7.551 -12.263 1.00 92.19 82 VAL A O 1
ATOM 612 N N . PHE A 1 83 ? 3.164 5.694 -12.377 1.00 90.44 83 PHE A N 1
ATOM 613 C CA . PHE A 1 83 ? 2.867 5.436 -13.785 1.00 90.44 83 PHE A CA 1
ATOM 614 C C . PHE A 1 83 ? 1.394 5.099 -14.039 1.00 90.44 83 PHE A C 1
ATOM 616 O O . PHE A 1 83 ? 0.821 5.555 -15.024 1.00 90.44 83 PHE A O 1
ATOM 623 N N . LEU A 1 84 ? 0.761 4.329 -13.150 1.00 89.50 84 LEU A N 1
ATOM 624 C CA . LEU A 1 84 ? -0.637 3.914 -13.304 1.00 89.50 84 LEU A CA 1
ATOM 625 C C . LEU A 1 84 ? -1.618 4.950 -12.745 1.00 89.50 84 LEU A C 1
ATOM 627 O O . LEU A 1 84 ? -2.766 5.028 -13.181 1.00 89.50 84 LEU A O 1
ATOM 631 N N . GLY A 1 85 ? -1.194 5.712 -11.737 1.00 91.94 85 GLY A N 1
ATOM 632 C CA . GLY A 1 85 ? -2.063 6.609 -10.987 1.00 91.94 85 GLY A CA 1
ATOM 633 C C . GLY A 1 85 ? -2.019 8.062 -11.431 1.00 91.94 85 GLY A C 1
ATOM 634 O O . GLY A 1 85 ? -3.010 8.765 -11.227 1.00 91.94 85 GLY A O 1
ATOM 635 N N . SER A 1 86 ? -0.918 8.547 -12.012 1.00 93.50 86 SER A N 1
ATOM 636 C CA . SER A 1 86 ? -0.764 9.980 -12.297 1.00 93.50 86 SER A CA 1
ATOM 637 C C . SER A 1 86 ? -1.712 10.439 -13.399 1.00 93.50 86 SER A C 1
ATOM 639 O O . SER A 1 86 ? -1.922 9.750 -14.395 1.00 93.50 86 SER A O 1
ATOM 641 N N . LYS A 1 87 ? -2.275 11.641 -13.243 1.00 94.62 87 LYS A N 1
ATOM 642 C CA . LYS A 1 87 ? -3.059 12.293 -14.295 1.00 94.62 87 LYS A CA 1
ATOM 643 C C . LYS A 1 87 ? -2.940 13.805 -14.191 1.00 94.62 87 LYS A C 1
ATOM 645 O O . LYS A 1 87 ? -3.238 14.388 -13.151 1.00 94.62 87 LYS A O 1
ATOM 650 N N . ALA A 1 88 ? -2.530 14.433 -15.289 1.00 93.62 88 ALA A N 1
ATOM 651 C CA . ALA A 1 88 ? -2.411 15.882 -15.364 1.00 93.62 88 ALA A CA 1
ATOM 652 C C . ALA A 1 88 ? -3.750 16.560 -15.027 1.00 93.62 88 ALA A C 1
ATOM 654 O O . ALA A 1 88 ? -4.805 16.158 -15.522 1.00 93.62 88 ALA A O 1
ATOM 655 N N . GLY A 1 89 ? -3.697 17.586 -14.178 1.00 95.12 89 GLY A N 1
ATOM 656 C CA . GLY A 1 89 ? -4.873 18.331 -13.727 1.00 95.12 89 GLY A CA 1
ATOM 657 C C . GLY A 1 89 ? -5.633 17.710 -12.550 1.00 95.12 89 GLY A C 1
ATOM 658 O O . GLY A 1 89 ? -6.545 18.354 -12.041 1.00 95.12 89 GLY A O 1
ATOM 659 N N . GLU A 1 90 ? -5.256 16.521 -12.064 1.00 95.56 90 GLU A N 1
ATOM 660 C CA . GLU A 1 90 ? -5.918 15.871 -10.926 1.00 95.56 90 GLU A CA 1
ATOM 661 C C . GLU A 1 90 ? -4.949 15.606 -9.772 1.00 95.56 90 GLU A C 1
ATOM 663 O O . GLU A 1 90 ? -3.943 14.922 -9.932 1.00 95.56 90 GLU A O 1
ATOM 668 N N . ASN A 1 91 ? -5.291 16.094 -8.577 1.00 97.31 91 ASN A N 1
ATOM 669 C CA . ASN A 1 91 ? -4.639 15.641 -7.353 1.00 97.31 91 ASN A CA 1
ATOM 670 C C . ASN A 1 91 ? -5.213 14.276 -6.989 1.00 97.31 91 ASN A C 1
ATOM 672 O O . ASN A 1 91 ? -6.434 14.129 -6.844 1.00 97.31 91 ASN A O 1
ATOM 676 N N . ARG A 1 92 ? -4.340 13.280 -6.854 1.00 97.44 92 ARG A N 1
ATOM 677 C CA . ARG A 1 92 ? -4.745 11.901 -6.592 1.00 97.44 92 ARG A CA 1
ATOM 678 C C . ARG A 1 92 ? -4.038 11.344 -5.369 1.00 97.44 92 ARG A C 1
ATOM 680 O O . ARG A 1 92 ? -2.872 11.634 -5.134 1.00 97.44 92 ARG A O 1
ATOM 687 N N . ILE A 1 93 ? -4.741 10.520 -4.607 1.00 97.44 93 ILE A N 1
ATOM 688 C CA . ILE A 1 93 ? -4.168 9.677 -3.563 1.00 97.44 93 ILE A CA 1
ATOM 689 C C . ILE A 1 93 ? -4.465 8.231 -3.924 1.00 97.44 93 ILE A C 1
ATOM 691 O O . ILE A 1 93 ? -5.626 7.850 -4.043 1.00 97.44 93 ILE A O 1
ATOM 695 N N . LEU A 1 94 ? -3.425 7.416 -4.051 1.00 95.50 94 LEU A N 1
ATOM 696 C CA . LEU A 1 94 ? -3.565 5.966 -4.049 1.00 95.50 94 LEU A CA 1
ATOM 697 C C . LEU A 1 94 ? -3.425 5.493 -2.604 1.00 95.50 94 LEU A C 1
ATOM 699 O O . LEU A 1 94 ? -2.333 5.533 -2.049 1.00 95.50 94 LEU A O 1
ATOM 703 N N . LEU A 1 95 ? -4.539 5.109 -1.982 1.00 95.88 95 LEU A N 1
ATOM 704 C CA . LEU A 1 95 ? -4.615 4.699 -0.579 1.00 95.88 95 LEU A CA 1
ATOM 705 C C . LEU A 1 95 ? -4.708 3.172 -0.501 1.00 95.88 95 LEU A C 1
ATOM 707 O O . LEU A 1 95 ? -5.725 2.585 -0.869 1.00 95.88 95 LEU A O 1
ATOM 711 N N . ASN A 1 96 ? -3.668 2.507 -0.011 1.00 94.06 96 ASN A N 1
ATOM 712 C CA . ASN A 1 96 ? -3.713 1.075 0.269 1.00 94.06 96 ASN A CA 1
ATOM 713 C C . ASN A 1 96 ? -4.032 0.839 1.748 1.00 94.06 96 ASN A C 1
ATOM 715 O O . ASN A 1 96 ? -3.323 1.321 2.628 1.00 94.06 96 ASN A O 1
ATOM 719 N N . ILE A 1 97 ? -5.080 0.062 2.020 1.00 95.56 97 ILE A N 1
ATOM 720 C CA . ILE A 1 97 ? -5.512 -0.320 3.367 1.00 95.56 97 ILE A CA 1
ATOM 721 C C . ILE A 1 97 ? -5.231 -1.819 3.540 1.00 95.56 97 ILE A C 1
ATOM 723 O O . ILE A 1 97 ? -6.121 -2.666 3.433 1.00 95.56 97 ILE A O 1
ATOM 727 N N . GLY A 1 98 ? -3.950 -2.150 3.721 1.00 92.94 98 GLY A N 1
ATOM 728 C CA . GLY A 1 98 ? -3.472 -3.504 4.009 1.00 92.94 98 GLY A CA 1
ATOM 729 C C . GLY A 1 98 ? -3.423 -3.774 5.513 1.00 92.94 98 GLY A C 1
ATOM 730 O O . GLY A 1 98 ? -4.247 -3.263 6.263 1.00 92.94 98 GLY A O 1
ATOM 731 N N . GLY A 1 99 ? -2.436 -4.542 5.986 1.00 92.75 99 GLY A N 1
ATOM 732 C CA . GLY A 1 99 ? -2.154 -4.629 7.428 1.00 92.75 99 GLY A CA 1
ATOM 733 C C . GLY A 1 99 ? -1.798 -3.257 8.018 1.00 92.75 99 GLY A C 1
ATOM 734 O O . GLY A 1 99 ? -2.340 -2.869 9.053 1.00 92.75 99 GLY A O 1
ATOM 735 N N . ILE A 1 100 ? -0.968 -2.503 7.295 1.00 94.25 100 ILE A N 1
ATOM 736 C CA . ILE A 1 100 ? -0.685 -1.076 7.488 1.00 94.25 100 ILE A CA 1
ATOM 737 C C . ILE A 1 100 ? -1.385 -0.289 6.378 1.00 94.25 100 ILE A C 1
ATOM 739 O O . ILE A 1 100 ? -1.444 -0.743 5.230 1.00 94.25 100 ILE A O 1
ATOM 743 N N . ALA A 1 101 ? -1.937 0.868 6.733 1.00 96.00 101 ALA A N 1
ATOM 744 C CA . ALA A 1 101 ? -2.477 1.820 5.780 1.00 96.00 101 ALA A CA 1
ATOM 745 C C . ALA A 1 101 ? -1.359 2.750 5.303 1.00 96.00 101 ALA A C 1
ATOM 747 O O . ALA A 1 101 ? -0.663 3.361 6.117 1.00 96.00 101 ALA A O 1
ATOM 748 N N . ASN A 1 102 ? -1.204 2.876 3.991 1.00 94.94 102 ASN A N 1
ATOM 749 C CA . ASN A 1 102 ? -0.235 3.774 3.376 1.00 94.94 102 ASN A CA 1
ATOM 750 C C . ASN A 1 102 ? -0.840 4.477 2.170 1.00 94.94 102 ASN A C 1
ATOM 752 O O . ASN A 1 102 ? -1.852 4.037 1.616 1.00 94.94 102 ASN A O 1
ATOM 756 N N . LEU A 1 103 ? -0.236 5.598 1.793 1.00 95.38 103 LEU A N 1
ATOM 757 C CA . LEU A 1 103 ? -0.671 6.343 0.628 1.00 95.38 103 LEU A CA 1
ATOM 758 C C . LEU A 1 103 ? 0.486 6.802 -0.240 1.00 95.38 103 LEU A C 1
ATOM 760 O O . LEU A 1 103 ? 1.576 7.078 0.263 1.00 95.38 103 LEU A O 1
ATOM 764 N N . THR A 1 104 ? 0.174 6.973 -1.522 1.00 95.50 104 THR A N 1
ATOM 765 C CA . THR A 1 104 ? 0.970 7.730 -2.484 1.00 95.50 104 THR A CA 1
ATOM 766 C C . THR A 1 104 ? 0.144 8.912 -2.991 1.00 95.50 104 THR A C 1
ATOM 768 O O . THR A 1 104 ? -0.888 8.721 -3.638 1.00 95.50 104 THR A O 1
ATOM 771 N N . PHE A 1 105 ? 0.573 10.140 -2.698 1.00 96.62 105 PHE A N 1
ATOM 772 C CA . PHE A 1 105 ? 0.006 11.365 -3.260 1.00 96.62 105 PHE A CA 1
ATOM 773 C C . PHE A 1 105 ? 0.673 11.703 -4.594 1.00 96.62 105 PHE A C 1
ATOM 775 O O . PHE A 1 105 ? 1.897 11.796 -4.680 1.00 96.62 105 PHE A O 1
ATOM 782 N N . LEU A 1 106 ? -0.149 11.929 -5.614 1.00 96.38 106 LEU A N 1
ATOM 783 C CA . LEU A 1 106 ? 0.242 12.255 -6.978 1.00 96.38 106 LEU A CA 1
ATOM 784 C C . LEU A 1 106 ? -0.301 13.651 -7.317 1.00 96.38 106 LEU A C 1
ATOM 786 O O . LEU A 1 106 ? -1.523 13.840 -7.371 1.00 96.38 106 LEU A O 1
ATOM 790 N N . PRO A 1 107 ? 0.576 14.647 -7.512 1.00 95.62 107 PRO A N 1
ATOM 791 C CA . PRO A 1 107 ? 0.156 16.027 -7.684 1.00 95.62 107 PRO A CA 1
ATOM 792 C C . PRO A 1 107 ? -0.348 16.292 -9.109 1.00 95.62 107 PRO A C 1
ATOM 794 O O . PRO A 1 107 ? 0.240 15.845 -10.095 1.00 95.62 107 PRO A O 1
ATOM 797 N N . ALA A 1 108 ? -1.379 17.131 -9.225 1.00 95.62 108 ALA A N 1
ATOM 798 C CA . ALA A 1 108 ? -1.987 17.522 -10.502 1.00 95.62 108 ALA A CA 1
ATOM 799 C C . ALA A 1 108 ? -1.002 18.144 -11.506 1.00 95.62 108 ALA A C 1
ATOM 801 O O . ALA A 1 108 ? -1.228 18.098 -12.716 1.00 95.62 108 ALA A O 1
ATOM 802 N N . ASN A 1 109 ? 0.070 18.763 -11.006 1.00 93.31 109 ASN A N 1
ATOM 803 C CA . ASN A 1 109 ? 1.079 19.443 -11.814 1.00 93.31 109 ASN A CA 1
ATOM 804 C C . ASN A 1 109 ? 2.145 18.497 -12.396 1.00 93.31 109 ASN A C 1
ATOM 806 O O . ASN A 1 109 ? 3.041 18.975 -13.085 1.00 93.31 109 ASN A O 1
ATOM 810 N N . GLY A 1 110 ? 2.089 17.195 -12.089 1.00 88.56 110 GLY A N 1
ATOM 811 C CA . GLY A 1 110 ? 3.058 16.204 -12.564 1.00 88.56 110 GLY A CA 1
ATOM 812 C C . GLY A 1 110 ? 4.475 16.376 -12.007 1.00 88.56 110 GLY A C 1
ATOM 813 O O . GLY A 1 110 ? 5.403 15.754 -12.511 1.00 88.56 110 GLY A O 1
ATOM 814 N N . ASN A 1 111 ? 4.678 17.214 -10.985 1.00 90.88 111 ASN A N 1
ATOM 815 C CA . ASN A 1 111 ? 6.000 17.410 -10.399 1.00 90.88 111 ASN A CA 1
ATOM 816 C C . ASN A 1 111 ? 6.345 16.243 -9.468 1.00 90.88 111 ASN A C 1
ATOM 818 O O . ASN A 1 111 ? 5.842 16.165 -8.345 1.00 90.88 111 ASN A O 1
ATOM 822 N N . TYR A 1 112 ? 7.254 15.375 -9.911 1.00 89.44 112 TYR A N 1
ATOM 823 C CA . TYR A 1 112 ? 7.653 14.194 -9.152 1.00 89.44 112 TYR A CA 1
ATOM 824 C C . TYR A 1 112 ? 8.333 14.492 -7.808 1.00 89.44 112 TYR A C 1
ATOM 826 O O . TYR A 1 112 ? 8.334 13.634 -6.928 1.00 89.44 112 TYR A O 1
ATOM 834 N N . ASN A 1 113 ? 8.842 15.710 -7.595 1.00 89.12 113 ASN A N 1
ATOM 835 C CA . ASN A 1 113 ? 9.398 16.129 -6.303 1.00 89.12 113 ASN A CA 1
ATOM 836 C C . ASN A 1 113 ? 8.319 16.410 -5.248 1.00 89.12 113 ASN A C 1
ATOM 838 O O . ASN A 1 113 ? 8.631 16.508 -4.066 1.00 89.12 113 ASN A O 1
ATOM 842 N N . HIS A 1 114 ? 7.062 16.578 -5.665 1.00 91.44 114 HIS A N 1
ATOM 843 C CA . HIS A 1 114 ? 5.927 16.793 -4.763 1.00 91.44 114 HIS A CA 1
ATOM 844 C C . HIS A 1 114 ? 5.141 15.501 -4.497 1.00 91.44 114 HIS A C 1
ATOM 846 O O . HIS A 1 114 ? 4.115 15.540 -3.818 1.00 91.44 114 HIS A O 1
ATOM 852 N N . ILE A 1 115 ? 5.591 14.366 -5.041 1.00 94.06 115 ILE A N 1
ATOM 853 C CA . ILE A 1 115 ? 5.019 13.062 -4.713 1.00 94.06 115 ILE A CA 1
ATOM 854 C C . ILE A 1 115 ? 5.375 12.723 -3.270 1.00 94.06 115 ILE A C 1
ATOM 856 O O . ILE A 1 115 ? 6.532 12.829 -2.862 1.00 94.06 115 ILE A O 1
ATOM 860 N N . LEU A 1 116 ? 4.379 12.265 -2.516 1.00 93.00 116 LEU A N 1
ATOM 861 C CA . LEU A 1 116 ? 4.565 11.799 -1.149 1.00 93.00 116 LEU A CA 1
ATOM 862 C C . LEU A 1 116 ? 4.114 10.349 -1.027 1.00 93.00 116 LEU A C 1
ATOM 864 O O . LEU A 1 116 ? 2.946 10.059 -1.253 1.00 93.00 116 LEU A O 1
ATOM 868 N N . CYS A 1 117 ? 5.019 9.468 -0.609 1.00 92.50 117 CYS A N 1
ATOM 869 C CA . CYS A 1 117 ? 4.711 8.095 -0.220 1.00 92.50 117 CYS A CA 1
ATOM 870 C C . CYS A 1 117 ? 4.996 7.930 1.272 1.00 92.50 117 CYS A C 1
ATOM 872 O O . CYS A 1 117 ? 6.089 8.265 1.728 1.00 92.50 117 CYS A O 1
ATOM 874 N N . THR A 1 118 ? 4.022 7.449 2.041 1.00 92.25 118 THR A N 1
ATOM 875 C CA . THR A 1 118 ? 4.148 7.359 3.502 1.00 92.25 118 THR A CA 1
ATOM 876 C C . THR A 1 118 ? 3.176 6.349 4.089 1.00 92.25 118 THR A C 1
ATOM 878 O O . THR A 1 118 ? 2.053 6.195 3.599 1.00 92.25 118 THR A O 1
ATOM 881 N N . ASP A 1 119 ? 3.579 5.723 5.191 1.00 93.69 119 ASP A N 1
ATOM 882 C CA . ASP A 1 119 ? 2.651 4.998 6.049 1.00 93.69 119 ASP A CA 1
ATOM 883 C C . ASP A 1 119 ? 1.853 5.998 6.898 1.00 93.69 119 ASP A C 1
ATOM 885 O O . ASP A 1 119 ? 2.361 7.050 7.303 1.00 93.69 119 ASP A O 1
ATOM 889 N N . ILE A 1 120 ? 0.584 5.677 7.144 1.00 95.94 120 ILE A N 1
ATOM 890 C CA . ILE A 1 120 ? -0.352 6.507 7.915 1.00 95.94 120 ILE A CA 1
ATOM 891 C C . ILE A 1 120 ? -0.563 5.943 9.319 1.00 95.94 120 ILE A C 1
ATOM 893 O O . ILE A 1 120 ? -0.767 6.707 10.260 1.00 95.94 120 ILE A O 1
ATOM 897 N N . GLY A 1 121 ? -0.541 4.615 9.452 1.00 94.94 121 GLY A N 1
ATOM 898 C CA . GLY A 1 121 ? -0.881 3.896 10.676 1.00 94.94 121 GLY A CA 1
ATOM 899 C C . GLY A 1 121 ? -1.425 2.497 10.382 1.00 94.94 121 GLY A C 1
ATOM 900 O O . GLY A 1 121 ? -1.255 1.990 9.269 1.00 94.94 121 GLY A O 1
ATOM 901 N N . PRO A 1 122 ? -2.085 1.844 11.349 1.00 96.88 122 PRO A N 1
ATOM 902 C CA . PRO A 1 122 ? -2.623 0.511 11.135 1.00 96.88 122 PRO A CA 1
ATOM 903 C C . PRO A 1 122 ? -3.767 0.550 10.118 1.00 96.88 122 PRO A C 1
ATOM 905 O O . PRO A 1 122 ? -4.613 1.438 10.143 1.00 96.88 122 PRO A O 1
ATOM 908 N N . GLY A 1 123 ? -3.786 -0.436 9.222 1.00 97.19 123 GLY A N 1
ATOM 909 C CA . GLY A 1 123 ? -4.938 -0.763 8.389 1.00 97.19 123 GLY A CA 1
ATOM 910 C C . GLY A 1 123 ? -5.772 -1.830 9.094 1.00 97.19 123 GLY A C 1
ATOM 911 O O . GLY A 1 123 ? -6.479 -1.544 10.056 1.00 97.19 123 GLY A O 1
ATOM 912 N N . ASN A 1 124 ? -5.640 -3.079 8.655 1.00 97.38 124 ASN A N 1
ATOM 913 C CA . ASN A 1 124 ? -6.367 -4.225 9.198 1.00 97.38 124 ASN A CA 1
ATOM 914 C C . ASN A 1 124 ? -5.615 -4.970 10.309 1.00 97.38 124 ASN A C 1
ATOM 916 O O . ASN A 1 124 ? -6.229 -5.774 10.999 1.00 97.38 124 ASN A O 1
ATOM 920 N N . THR A 1 125 ? -4.312 -4.728 10.529 1.00 96.38 125 THR A N 1
ATOM 921 C CA . THR A 1 125 ? -3.487 -5.628 11.369 1.00 96.38 125 THR A CA 1
ATOM 922 C C . THR A 1 125 ? -4.039 -5.811 12.791 1.00 96.38 125 THR A C 1
ATOM 924 O O . THR A 1 125 ? -4.127 -6.938 13.284 1.00 96.38 125 THR A O 1
ATOM 927 N N . LEU A 1 126 ? -4.484 -4.720 13.429 1.00 98.25 126 LEU A N 1
ATOM 928 C CA . LEU A 1 126 ? -5.045 -4.744 14.784 1.00 98.25 126 LEU A CA 1
ATOM 929 C C . LEU A 1 126 ? -6.461 -5.336 14.808 1.00 98.25 126 LEU A C 1
ATOM 931 O O . LEU A 1 126 ? -6.792 -6.098 15.716 1.00 98.25 126 LEU A O 1
ATOM 935 N N . ILE A 1 127 ? -7.272 -5.027 13.791 1.00 98.44 127 ILE A N 1
ATOM 936 C CA . ILE A 1 127 ? -8.635 -5.552 13.624 1.00 98.44 127 ILE A CA 1
ATOM 937 C C . ILE A 1 127 ? -8.575 -7.075 13.473 1.00 98.44 127 ILE A C 1
ATOM 939 O O . ILE A 1 127 ? -9.239 -7.809 14.203 1.00 98.44 127 ILE A O 1
ATOM 943 N N . ASP A 1 128 ? -7.714 -7.557 12.581 1.00 98.25 128 ASP A N 1
ATOM 944 C CA . ASP A 1 128 ? -7.532 -8.974 12.296 1.00 98.25 128 ASP A CA 1
ATOM 945 C C . ASP A 1 128 ? -6.955 -9.717 13.510 1.00 98.25 128 ASP A C 1
ATOM 947 O O . ASP A 1 128 ? -7.350 -10.847 13.804 1.00 98.25 128 ASP A O 1
ATOM 951 N N . ALA A 1 129 ? -6.038 -9.088 14.257 1.00 97.50 129 ALA A N 1
ATOM 952 C CA . ALA A 1 129 ? -5.513 -9.650 15.501 1.00 97.50 129 ALA A CA 1
ATOM 953 C C . ALA A 1 129 ? -6.615 -9.827 16.558 1.00 97.50 129 ALA A C 1
ATOM 955 O O . ALA A 1 129 ? -6.700 -10.892 17.174 1.00 97.50 129 ALA A O 1
ATOM 956 N N . ALA A 1 130 ? -7.490 -8.832 16.728 1.00 98.06 130 ALA A N 1
ATOM 957 C CA . ALA A 1 130 ? -8.639 -8.926 17.625 1.00 98.06 130 ALA A CA 1
ATOM 958 C C . ALA A 1 130 ? -9.656 -9.983 17.151 1.00 98.06 130 ALA A C 1
ATOM 960 O O . ALA A 1 130 ? -10.113 -10.795 17.956 1.00 98.06 130 ALA A O 1
ATOM 961 N N . CYS A 1 131 ? -9.945 -10.057 15.847 1.00 98.31 131 CYS A N 1
ATOM 962 C CA . CYS A 1 131 ? -10.826 -11.081 15.272 1.00 98.31 131 CYS A CA 1
ATOM 963 C C . CYS A 1 131 ? -10.323 -12.498 15.553 1.00 98.31 131 CYS A C 1
ATOM 965 O O . CYS A 1 131 ? -11.093 -13.362 15.984 1.00 98.31 131 CYS A O 1
ATOM 967 N N . ARG A 1 132 ? -9.019 -12.734 15.363 1.00 98.25 132 ARG A N 1
ATOM 968 C CA . ARG A 1 132 ? -8.405 -14.035 15.653 1.00 98.25 132 ARG A CA 1
ATOM 969 C C . ARG A 1 132 ? -8.504 -14.373 17.133 1.00 98.25 132 ARG A C 1
ATOM 971 O O . ARG A 1 132 ? -8.866 -15.495 17.468 1.00 98.25 132 ARG A O 1
ATOM 978 N N . LYS A 1 133 ? -8.216 -13.403 18.004 1.00 97.75 133 LYS A N 1
ATOM 979 C CA . LYS A 1 133 ? -8.187 -13.600 19.457 1.00 97.75 133 LYS A CA 1
ATOM 980 C C . LYS A 1 133 ? -9.568 -13.874 20.054 1.00 97.75 133 LYS A C 1
ATOM 982 O O . LYS A 1 133 ? -9.687 -14.775 20.875 1.00 97.75 133 LYS A O 1
ATOM 987 N N . TYR A 1 134 ? -10.587 -13.107 19.668 1.00 98.00 134 TYR A N 1
ATOM 988 C CA . TYR A 1 134 ? -11.883 -13.110 20.360 1.00 98.00 134 TYR A CA 1
ATOM 989 C C . TYR A 1 134 ? -12.996 -13.846 19.607 1.00 98.00 134 TYR A C 1
ATOM 991 O O . TYR A 1 134 ? -13.937 -14.323 20.232 1.00 98.00 134 TYR A O 1
ATOM 999 N N . PHE A 1 135 ? -12.881 -13.990 18.284 1.00 97.44 135 PHE A N 1
ATOM 1000 C CA . PHE A 1 135 ? -13.937 -14.569 17.442 1.00 97.44 135 PHE A CA 1
ATOM 1001 C C . PHE A 1 135 ? -13.477 -15.789 16.635 1.00 97.44 135 PHE A C 1
ATOM 1003 O O . PHE A 1 135 ? -14.281 -16.367 15.905 1.00 97.44 135 PHE A O 1
ATOM 1010 N N . ASN A 1 136 ? -12.202 -16.189 16.749 1.00 97.25 136 ASN A N 1
ATOM 1011 C CA . ASN A 1 136 ? -11.590 -17.267 15.965 1.00 97.25 136 ASN A CA 1
ATOM 1012 C C . ASN A 1 136 ? -11.808 -17.096 14.444 1.00 97.25 136 ASN A C 1
ATOM 1014 O O . ASN A 1 136 ? -12.066 -18.055 13.715 1.00 97.25 136 ASN A O 1
ATOM 1018 N N . ARG A 1 137 ? -11.746 -15.845 13.966 1.00 97.44 137 ARG A N 1
ATOM 1019 C CA . ARG A 1 137 ? -11.882 -15.475 12.549 1.00 97.44 137 ARG A CA 1
ATOM 1020 C C . ARG A 1 137 ? -10.615 -14.786 12.053 1.00 97.44 137 ARG A C 1
ATOM 1022 O O . ARG A 1 137 ? -9.997 -14.053 12.821 1.00 97.44 137 ARG A O 1
ATOM 1029 N N . PRO A 1 138 ? -10.217 -14.979 10.784 1.00 97.06 138 PRO A N 1
ATOM 1030 C CA . PRO A 1 138 ? -9.003 -14.360 10.260 1.00 97.06 138 PRO A CA 1
ATOM 1031 C C . PRO A 1 138 ? -9.097 -12.828 10.157 1.00 97.06 138 PRO A C 1
ATOM 1033 O O . PRO A 1 138 ? -8.075 -12.176 10.352 1.00 97.06 138 PRO A O 1
ATOM 1036 N N . PHE A 1 139 ? -10.292 -12.290 9.882 1.00 98.12 139 PHE A N 1
ATOM 1037 C CA . PHE A 1 139 ? -10.611 -10.863 9.731 1.00 98.12 139 PHE A CA 1
ATOM 1038 C C . PHE A 1 139 ? -12.117 -10.610 9.980 1.00 98.12 139 PHE A C 1
ATOM 1040 O O . PHE A 1 139 ? -12.895 -11.568 10.074 1.00 98.12 139 PHE A O 1
ATOM 1047 N N . ASP A 1 140 ? -12.531 -9.338 10.068 1.00 98.00 140 ASP A N 1
ATOM 1048 C CA . ASP A 1 140 ? -13.942 -8.925 10.180 1.00 98.00 140 ASP A CA 1
ATOM 1049 C C . ASP A 1 140 ? -14.582 -8.748 8.792 1.00 98.00 140 ASP A C 1
ATOM 1051 O O . ASP A 1 140 ? -14.458 -7.706 8.144 1.00 98.00 140 ASP A O 1
ATOM 1055 N N . GLU A 1 141 ? -15.242 -9.798 8.307 1.00 97.62 141 GLU A N 1
ATOM 1056 C CA . GLU A 1 141 ? -15.890 -9.801 6.995 1.00 97.62 141 GLU A CA 1
ATOM 1057 C C . GLU A 1 141 ? -17.054 -8.799 6.930 1.00 97.62 141 GLU A C 1
ATOM 1059 O O . GLU A 1 141 ? -17.972 -8.835 7.751 1.00 97.62 141 GLU A O 1
ATOM 1064 N N . ASP A 1 142 ? -17.014 -7.910 5.932 1.00 97.19 142 ASP A N 1
ATOM 1065 C CA . ASP A 1 142 ? -17.969 -6.813 5.716 1.00 97.19 142 ASP A CA 1
ATOM 1066 C C . ASP A 1 142 ? -18.161 -5.889 6.933 1.00 97.19 142 ASP A C 1
ATOM 1068 O O . ASP A 1 142 ? -19.196 -5.233 7.063 1.00 97.19 142 ASP A O 1
ATOM 1072 N N . ALA A 1 143 ? -17.170 -5.828 7.830 1.00 97.81 143 ALA A N 1
ATOM 1073 C CA . ALA A 1 143 ? -17.244 -5.087 9.089 1.00 97.81 143 ALA A CA 1
ATOM 1074 C C . ALA A 1 143 ? -18.427 -5.499 9.994 1.00 97.81 143 ALA A C 1
ATOM 1076 O O . ALA A 1 143 ? -18.936 -4.677 10.760 1.00 97.81 143 ALA A O 1
ATOM 1077 N N . LYS A 1 144 ? -18.921 -6.743 9.884 1.00 98.44 144 LYS A N 1
ATOM 1078 C CA . LYS A 1 144 ? -20.116 -7.213 10.610 1.00 98.44 144 LYS A CA 1
ATOM 1079 C C . LYS A 1 144 ? -19.953 -7.091 12.122 1.00 98.44 144 LYS A C 1
ATOM 1081 O O . LYS A 1 144 ? -20.899 -6.689 12.797 1.00 98.44 144 LYS A O 1
ATOM 1086 N N . ILE A 1 145 ? -18.775 -7.419 12.651 1.00 98.50 145 ILE A N 1
ATOM 1087 C CA . ILE A 1 145 ? -18.509 -7.339 14.088 1.00 98.50 145 ILE A CA 1
ATOM 1088 C C . ILE A 1 145 ? -18.372 -5.873 14.502 1.00 98.50 145 ILE A C 1
ATOM 1090 O O . ILE A 1 145 ? -19.067 -5.437 15.421 1.00 98.50 145 ILE A O 1
ATOM 1094 N N . ALA A 1 146 ? -17.574 -5.082 13.778 1.00 98.38 146 ALA A N 1
ATOM 1095 C CA . ALA A 1 146 ? -17.419 -3.651 14.036 1.00 98.38 146 ALA A CA 1
ATOM 1096 C C . ALA A 1 146 ? -18.762 -2.899 14.036 1.00 98.38 146 ALA A C 1
ATOM 1098 O O . ALA A 1 146 ? -18.982 -2.032 14.877 1.00 98.38 146 ALA A O 1
ATOM 1099 N N . LEU A 1 147 ? -19.678 -3.239 13.124 1.00 98.31 147 LEU A N 1
ATOM 1100 C CA . LEU A 1 147 ? -21.007 -2.624 13.022 1.00 98.31 147 LEU A CA 1
ATOM 1101 C C . LEU A 1 147 ? -21.973 -3.051 14.138 1.00 98.31 147 LEU A C 1
ATOM 1103 O O . LEU A 1 147 ? -22.968 -2.364 14.361 1.00 98.31 147 LEU A O 1
ATOM 1107 N N . SER A 1 148 ? -21.699 -4.162 14.827 1.00 98.31 148 SER A N 1
ATOM 1108 C CA . SER A 1 148 ? -22.479 -4.607 15.993 1.00 98.31 148 SER A CA 1
ATOM 1109 C C . SER A 1 148 ? -22.038 -3.953 17.307 1.00 98.31 148 SER A C 1
ATOM 1111 O O . SER A 1 148 ? -22.831 -3.880 18.246 1.00 98.31 148 SER A O 1
ATOM 1113 N N . GLY A 1 149 ? -20.796 -3.466 17.360 1.00 98.25 149 GLY A N 1
ATOM 1114 C CA . GLY A 1 149 ? -20.232 -2.778 18.515 1.00 98.25 149 GLY A CA 1
ATOM 1115 C C . GLY A 1 149 ? -20.492 -1.273 18.518 1.00 98.25 149 GLY A C 1
ATOM 1116 O O . GLY A 1 149 ? -21.077 -0.691 17.600 1.00 98.25 149 GLY A O 1
ATOM 1117 N N . LYS A 1 150 ? -20.009 -0.620 19.571 1.00 98.56 150 LYS A N 1
ATOM 1118 C CA . LYS A 1 150 ? -19.960 0.833 19.717 1.00 98.56 150 LYS A CA 1
ATOM 1119 C C . LYS A 1 150 ? -18.519 1.274 19.908 1.00 98.56 150 LYS A C 1
ATOM 1121 O O . LYS A 1 150 ? -17.732 0.623 20.589 1.00 98.56 150 LYS A O 1
ATOM 1126 N N . VAL A 1 151 ? -18.183 2.415 19.316 1.00 98.81 151 VAL A N 1
ATOM 1127 C CA . VAL A 1 151 ? -16.874 3.033 19.522 1.00 98.81 151 VAL A CA 1
ATOM 1128 C C . VAL A 1 151 ? -16.749 3.434 20.990 1.00 98.81 151 VAL A C 1
ATOM 1130 O O . VAL A 1 151 ? -17.593 4.161 21.514 1.00 98.81 151 VAL A O 1
ATOM 1133 N N . ASN A 1 152 ? -15.687 2.969 21.643 1.00 98.81 152 ASN A N 1
ATOM 1134 C CA . ASN A 1 152 ? -15.264 3.473 22.937 1.00 98.81 152 ASN A CA 1
ATOM 1135 C C . ASN A 1 152 ? -14.328 4.671 22.705 1.00 98.81 152 ASN A C 1
ATOM 1137 O O . ASN A 1 152 ? -13.198 4.508 22.243 1.00 98.81 152 ASN A O 1
ATOM 1141 N N . GLU A 1 153 ? -14.818 5.881 22.982 1.00 98.56 153 GLU A N 1
ATOM 1142 C CA . GLU A 1 153 ? -14.082 7.121 22.697 1.00 98.56 153 GLU A CA 1
ATOM 1143 C C . GLU A 1 153 ? -12.822 7.289 23.563 1.00 98.56 153 GLU A C 1
ATOM 1145 O O . GLU A 1 153 ? -11.833 7.839 23.079 1.00 98.56 153 GLU A O 1
ATOM 1150 N N . ASP A 1 154 ? -12.812 6.768 24.796 1.00 98.69 154 ASP A N 1
ATOM 1151 C CA . ASP A 1 154 ? -11.642 6.834 25.683 1.00 98.69 154 ASP A CA 1
ATOM 1152 C C . ASP A 1 154 ? -10.493 5.975 25.138 1.00 98.69 154 ASP A C 1
ATOM 1154 O O . ASP A 1 154 ? -9.354 6.440 25.017 1.00 98.69 154 ASP A O 1
ATOM 1158 N N . LEU A 1 155 ? -10.798 4.742 24.720 1.00 98.81 155 LEU A N 1
ATOM 1159 C CA . LEU A 1 155 ? -9.834 3.866 24.058 1.00 98.81 155 LEU A CA 1
ATOM 1160 C C . LEU A 1 155 ? -9.396 4.446 22.708 1.00 98.81 155 LEU A C 1
ATOM 1162 O O . LEU A 1 155 ? -8.205 4.447 22.405 1.00 98.81 155 LEU A O 1
ATOM 1166 N N . LEU A 1 156 ? -10.324 4.971 21.900 1.00 98.81 156 LEU A N 1
ATOM 1167 C CA . LEU A 1 156 ? -9.989 5.610 20.624 1.00 98.81 156 LEU A CA 1
ATOM 1168 C C . LEU A 1 156 ? -9.031 6.794 20.818 1.00 98.81 156 LEU A C 1
ATOM 1170 O O . LEU A 1 156 ? -8.076 6.949 20.054 1.00 98.81 156 LEU A O 1
ATOM 1174 N N . GLY A 1 157 ? -9.271 7.615 21.842 1.00 98.56 157 GLY A N 1
ATOM 1175 C CA . GLY A 1 157 ? -8.396 8.718 22.225 1.00 98.56 157 GLY A CA 1
ATOM 1176 C C . GLY A 1 157 ? -7.002 8.235 22.620 1.00 98.56 157 GLY A C 1
ATOM 1177 O O . GLY A 1 157 ? -6.013 8.753 22.101 1.00 98.56 157 GLY A O 1
ATOM 1178 N N . ALA A 1 158 ? -6.911 7.203 23.465 1.00 98.56 158 ALA A N 1
ATOM 1179 C CA . ALA A 1 158 ? -5.635 6.606 23.857 1.00 98.56 158 ALA A CA 1
ATOM 1180 C C . ALA A 1 158 ? -4.872 6.033 22.648 1.00 98.56 158 ALA A C 1
ATOM 1182 O O . ALA A 1 158 ? -3.694 6.342 22.467 1.00 98.56 158 ALA A O 1
ATOM 1183 N N . LEU A 1 159 ? -5.552 5.296 21.762 1.00 98.56 159 LEU A N 1
ATOM 1184 C CA . LEU A 1 159 ? -4.967 4.744 20.535 1.00 98.56 159 LEU A CA 1
ATOM 1185 C C . LEU A 1 159 ? -4.420 5.833 19.600 1.00 98.56 159 LEU A C 1
ATOM 1187 O O . LEU A 1 159 ? -3.378 5.630 18.987 1.00 98.56 159 LEU A O 1
ATOM 1191 N N . LEU A 1 160 ? -5.085 6.986 19.486 1.00 98.19 160 LEU A N 1
ATOM 1192 C CA . LEU A 1 160 ? -4.634 8.105 18.643 1.00 98.19 160 LEU A CA 1
ATOM 1193 C C . LEU A 1 160 ? -3.571 8.993 19.308 1.00 98.19 160 LEU A C 1
ATOM 1195 O O . LEU A 1 160 ? -2.978 9.827 18.629 1.00 98.19 160 LEU A O 1
ATOM 1199 N N . SER A 1 161 ? -3.319 8.829 20.610 1.00 97.12 161 SER A N 1
ATOM 1200 C CA . SER A 1 161 ? -2.404 9.694 21.370 1.00 97.12 161 SER A CA 1
ATOM 1201 C C . SER A 1 161 ? -0.917 9.402 21.142 1.00 97.12 161 SER A C 1
ATOM 1203 O O . SER A 1 161 ? -0.061 10.168 21.585 1.00 97.12 161 SER A O 1
ATOM 1205 N N . HIS A 1 162 ? -0.591 8.312 20.446 1.00 96.44 162 HIS A N 1
ATOM 1206 C CA . HIS A 1 162 ? 0.793 7.915 20.222 1.00 96.44 162 HIS A CA 1
ATOM 1207 C C . HIS A 1 162 ? 1.557 8.933 19.343 1.00 96.44 162 HIS A C 1
ATOM 1209 O O . HIS A 1 162 ? 1.024 9.356 18.310 1.00 96.44 162 HIS A O 1
ATOM 1215 N N . PRO A 1 163 ? 2.824 9.280 19.673 1.00 94.56 163 PRO A N 1
ATOM 1216 C CA . PRO A 1 163 ? 3.609 10.300 18.962 1.00 94.56 163 PRO A CA 1
ATOM 1217 C C . PRO A 1 163 ? 3.710 10.111 17.448 1.00 94.56 163 PRO A C 1
ATOM 1219 O O . PRO A 1 163 ? 3.730 11.097 16.714 1.00 94.56 163 PRO A O 1
ATOM 1222 N N . PHE A 1 164 ? 3.686 8.859 16.983 1.00 93.25 164 PHE A N 1
ATOM 1223 C CA . PHE A 1 164 ? 3.678 8.509 15.561 1.00 93.25 164 PHE A CA 1
ATOM 1224 C C . PHE A 1 164 ? 2.648 9.308 14.744 1.00 93.25 164 PHE A C 1
ATOM 1226 O O . PHE A 1 164 ? 2.937 9.725 13.623 1.00 93.25 164 PHE A O 1
ATOM 1233 N N . PHE A 1 165 ? 1.449 9.574 15.277 1.00 95.00 165 PHE A N 1
ATOM 1234 C CA . PHE A 1 165 ? 0.413 10.300 14.528 1.00 95.00 165 PHE A CA 1
ATOM 1235 C C . PHE A 1 165 ? 0.717 11.792 14.346 1.00 95.00 165 PHE A C 1
ATOM 1237 O O . PHE A 1 165 ? 0.217 12.388 13.394 1.00 95.00 165 PHE A O 1
ATOM 1244 N N . SER A 1 166 ? 1.594 12.357 15.175 1.00 92.69 166 SER A N 1
ATOM 1245 C CA . SER A 1 166 ? 2.057 13.749 15.092 1.00 92.69 166 SER A CA 1
ATOM 1246 C C . SER A 1 166 ? 3.339 13.917 14.269 1.00 92.69 166 SER A C 1
ATOM 1248 O O . SER A 1 166 ? 3.745 15.044 13.993 1.00 92.69 166 SER A O 1
ATOM 1250 N N . GLU A 1 167 ? 3.992 12.823 13.870 1.00 91.19 167 GLU A N 1
ATOM 1251 C CA . GLU A 1 167 ? 5.190 12.872 13.027 1.00 91.19 167 GLU A CA 1
ATOM 1252 C C . GLU A 1 167 ? 4.870 13.388 11.619 1.00 91.19 167 GLU A C 1
ATOM 1254 O O . GLU A 1 167 ? 3.886 12.966 10.991 1.00 91.19 167 GLU A O 1
ATOM 1259 N N . ALA A 1 168 ? 5.742 14.265 11.113 1.00 91.25 168 ALA A N 1
ATOM 1260 C CA . ALA A 1 168 ? 5.681 14.759 9.745 1.00 91.25 168 ALA A CA 1
ATOM 1261 C C . ALA A 1 168 ? 6.026 13.638 8.745 1.00 91.25 168 ALA A C 1
ATOM 1263 O O . ALA A 1 168 ? 6.926 12.838 9.009 1.00 91.25 168 ALA A O 1
ATOM 1264 N N . PRO A 1 169 ? 5.343 13.568 7.593 1.00 90.62 169 PRO A N 1
ATOM 1265 C CA . PRO A 1 169 ? 5.688 12.611 6.553 1.00 90.62 169 PRO A CA 1
ATOM 1266 C C . PRO A 1 169 ? 6.954 13.043 5.773 1.00 90.62 169 PRO A C 1
ATOM 1268 O O . PRO A 1 169 ? 7.268 14.235 5.730 1.00 90.62 169 PRO A O 1
ATOM 1271 N N . PRO A 1 170 ? 7.660 12.111 5.104 1.00 88.06 170 PRO A N 1
ATOM 1272 C CA . PRO A 1 170 ? 7.358 10.685 5.021 1.00 88.06 170 PRO A CA 1
ATOM 1273 C C . PRO A 1 170 ? 7.759 9.937 6.297 1.00 88.06 170 PRO A C 1
ATOM 1275 O O . PRO A 1 170 ? 8.820 10.175 6.868 1.00 88.06 170 PRO A O 1
ATOM 1278 N N . LYS A 1 171 ? 6.918 8.991 6.711 1.00 87.19 171 LYS A N 1
ATOM 1279 C CA . LYS A 1 171 ? 7.166 8.094 7.843 1.00 87.19 171 LYS A CA 1
ATOM 1280 C C . LYS A 1 171 ? 6.819 6.660 7.476 1.00 87.19 171 LYS A C 1
ATOM 1282 O O . LYS A 1 171 ? 6.047 6.418 6.547 1.00 87.19 171 LYS A O 1
ATOM 1287 N N . THR A 1 172 ? 7.416 5.716 8.196 1.00 82.38 172 THR A N 1
ATOM 1288 C CA . THR A 1 172 ? 7.184 4.285 7.997 1.00 82.38 172 THR A CA 1
ATOM 1289 C C . THR A 1 172 ? 6.909 3.585 9.316 1.00 82.38 172 THR A C 1
ATOM 1291 O O . THR A 1 172 ? 7.367 4.031 10.368 1.00 82.38 172 THR A O 1
ATOM 1294 N N . THR A 1 173 ? 6.121 2.520 9.268 1.00 84.94 173 THR A N 1
ATOM 1295 C CA . THR A 1 173 ? 5.716 1.746 10.437 1.00 84.94 173 THR A CA 1
ATOM 1296 C C . THR A 1 173 ? 5.332 0.324 10.039 1.00 84.94 173 THR A C 1
ATOM 1298 O O . THR A 1 173 ? 5.253 -0.019 8.859 1.00 84.94 173 THR A O 1
ATOM 1301 N N . GLY A 1 174 ? 5.026 -0.495 11.032 1.00 81.75 174 GLY A N 1
ATOM 1302 C CA . GLY A 1 174 ? 4.715 -1.892 10.833 1.00 81.75 174 GLY A CA 1
ATOM 1303 C C . GLY A 1 174 ? 4.133 -2.552 12.077 1.00 81.75 174 GLY A C 1
ATOM 1304 O O . GLY A 1 174 ? 3.829 -1.886 13.077 1.00 81.75 174 GLY A O 1
ATOM 1305 N N . PRO A 1 175 ? 3.944 -3.880 12.015 1.00 77.81 175 PRO A N 1
ATOM 1306 C CA . PRO A 1 175 ? 3.464 -4.684 13.136 1.00 77.81 175 PRO A CA 1
ATOM 1307 C C . PRO A 1 175 ? 4.341 -4.593 14.392 1.00 77.81 175 PRO A C 1
ATOM 1309 O O . PRO A 1 175 ? 3.873 -4.935 15.473 1.00 77.81 175 PRO A O 1
ATOM 1312 N N . GLU A 1 176 ? 5.592 -4.143 14.267 1.00 82.38 176 GLU A N 1
ATOM 1313 C CA . GLU A 1 176 ? 6.497 -3.874 15.385 1.00 82.38 176 GLU A CA 1
ATOM 1314 C C . GLU A 1 176 ? 5.991 -2.764 16.312 1.00 82.38 176 GLU A C 1
ATOM 1316 O O . GLU A 1 176 ? 6.193 -2.855 17.521 1.00 82.38 176 GLU A O 1
ATOM 1321 N N . LEU A 1 177 ? 5.303 -1.752 15.769 1.00 89.62 177 LEU A N 1
ATOM 1322 C CA . LEU A 1 177 ? 4.647 -0.712 16.562 1.00 89.62 177 LEU A CA 1
ATOM 1323 C C . LEU A 1 177 ? 3.179 -1.064 16.805 1.00 89.62 177 LEU A C 1
ATOM 1325 O O . LEU A 1 177 ? 2.715 -1.080 17.942 1.00 89.62 177 LEU A O 1
ATOM 1329 N N . PHE A 1 178 ? 2.438 -1.351 15.733 1.00 94.38 178 PHE A N 1
ATOM 1330 C CA . PHE A 1 178 ? 1.007 -1.639 15.805 1.00 94.38 178 PHE A CA 1
ATOM 1331 C C . PHE A 1 178 ? 0.767 -3.128 16.053 1.00 94.38 178 PHE A C 1
ATOM 1333 O O . PHE A 1 178 ? 0.372 -3.880 15.156 1.00 94.38 178 PHE A O 1
ATOM 1340 N N . SER A 1 179 ? 0.996 -3.534 17.300 1.00 93.81 179 SER A N 1
ATOM 1341 C CA . SER A 1 179 ? 0.892 -4.910 17.788 1.00 93.81 179 SER A CA 1
ATOM 1342 C C . SER A 1 179 ? -0.256 -5.086 18.802 1.00 93.81 179 SER A C 1
ATOM 1344 O O . SER A 1 179 ? -0.868 -4.108 19.238 1.00 93.81 179 SER A O 1
ATOM 1346 N N . PRO A 1 180 ? -0.567 -6.320 19.241 1.00 95.69 180 PRO A N 1
ATOM 1347 C CA . PRO A 1 180 ? -1.470 -6.536 20.372 1.00 95.69 180 PRO A CA 1
ATOM 1348 C C . PRO A 1 180 ? -1.042 -5.817 21.663 1.00 95.69 180 PRO A C 1
ATOM 1350 O O . PRO A 1 180 ? -1.909 -5.424 22.443 1.00 95.69 180 PRO A O 1
ATOM 1353 N N . ASP A 1 181 ? 0.260 -5.593 21.868 1.00 96.88 181 ASP A N 1
ATOM 1354 C CA . ASP A 1 181 ? 0.772 -4.865 23.036 1.00 96.88 181 ASP A CA 1
ATOM 1355 C C . ASP A 1 181 ? 0.401 -3.378 22.974 1.00 96.88 181 ASP A C 1
ATOM 1357 O O . ASP A 1 181 ? 0.091 -2.777 24.001 1.00 96.88 181 ASP A O 1
ATOM 1361 N N . TYR A 1 182 ? 0.330 -2.800 21.767 1.00 97.81 182 TYR A N 1
ATOM 1362 C CA . TYR A 1 182 ? -0.180 -1.442 21.551 1.00 97.81 182 TYR A CA 1
ATOM 1363 C C . TYR A 1 182 ? -1.627 -1.299 22.040 1.00 97.81 182 TYR A C 1
ATOM 1365 O O . TYR A 1 182 ? -1.973 -0.324 22.706 1.00 97.81 182 TYR A O 1
ATOM 1373 N N . ILE A 1 183 ? -2.470 -2.297 21.745 1.00 98.00 183 ILE A N 1
ATOM 1374 C CA . ILE A 1 183 ? -3.865 -2.332 22.207 1.00 98.00 183 ILE A CA 1
ATOM 1375 C C . ILE A 1 183 ? -3.903 -2.416 23.735 1.00 98.00 183 ILE A C 1
ATOM 1377 O O . ILE A 1 183 ? -4.604 -1.631 24.367 1.00 98.00 183 ILE A O 1
ATOM 1381 N N . ALA A 1 184 ? -3.132 -3.333 24.329 1.00 98.00 184 ALA A N 1
ATOM 1382 C CA . ALA A 1 184 ? -3.106 -3.529 25.777 1.00 98.00 184 ALA A CA 1
ATOM 1383 C C . ALA A 1 184 ? -2.657 -2.263 26.526 1.00 98.00 184 ALA A C 1
ATOM 1385 O O . ALA A 1 184 ? -3.297 -1.870 27.501 1.00 98.00 184 ALA A O 1
ATOM 1386 N N . ALA A 1 185 ? -1.615 -1.584 26.036 1.00 98.12 185 ALA A N 1
ATOM 1387 C CA . ALA A 1 185 ? -1.143 -0.325 26.605 1.00 98.12 185 ALA A CA 1
ATOM 1388 C C . ALA A 1 185 ? -2.209 0.781 26.521 1.00 98.12 185 ALA A C 1
ATOM 1390 O O . ALA A 1 185 ? -2.453 1.480 27.505 1.00 98.12 185 ALA A O 1
ATOM 1391 N N . ALA A 1 186 ? -2.892 0.909 25.377 1.00 98.44 186 ALA A N 1
ATOM 1392 C CA . ALA A 1 186 ? -3.971 1.881 25.210 1.00 98.44 186 ALA A CA 1
ATOM 1393 C C . ALA A 1 186 ? -5.181 1.573 26.111 1.00 98.44 186 ALA A C 1
ATOM 1395 O O . ALA A 1 186 ? -5.777 2.496 26.671 1.00 98.44 186 ALA A O 1
ATOM 1396 N N . GLN A 1 187 ? -5.527 0.294 26.298 1.00 98.56 187 GLN A N 1
ATOM 1397 C CA . GLN A 1 187 ? -6.594 -0.116 27.216 1.00 98.56 187 GLN A CA 1
ATOM 1398 C C . GLN A 1 187 ? -6.247 0.209 28.667 1.00 98.56 187 GLN A C 1
ATOM 1400 O O . GLN A 1 187 ? -7.075 0.788 29.364 1.00 98.56 187 GLN A O 1
ATOM 1405 N N . GLN A 1 188 ? -5.011 -0.070 29.088 1.00 98.31 188 GLN A N 1
ATOM 1406 C CA . GLN A 1 188 ? -4.529 0.269 30.427 1.00 98.31 188 GLN A CA 1
ATOM 1407 C C . GLN A 1 188 ? -4.534 1.784 30.673 1.00 98.31 188 GLN A C 1
ATOM 1409 O O . GLN A 1 188 ? -4.966 2.247 31.725 1.00 98.31 188 GLN A O 1
ATOM 1414 N N . GLN A 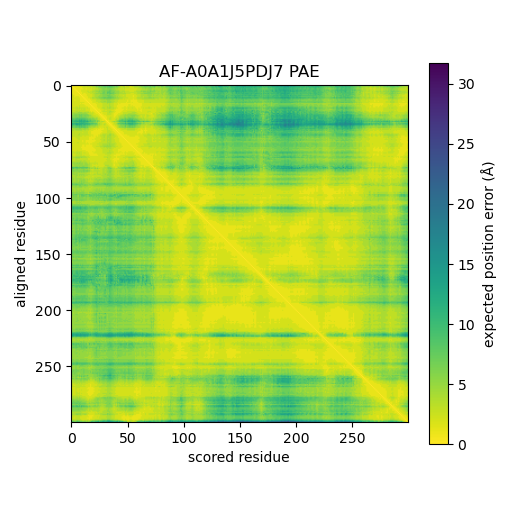1 189 ? -4.090 2.579 29.697 1.00 98.12 189 GLN A N 1
ATOM 1415 C CA . GLN A 1 189 ? -4.088 4.041 29.798 1.00 98.12 189 GLN A CA 1
ATOM 1416 C C . GLN A 1 189 ? -5.504 4.626 29.928 1.00 98.12 189 GLN A C 1
ATOM 1418 O O . GLN A 1 189 ? -5.689 5.646 30.591 1.00 98.12 189 GLN A O 1
ATOM 1423 N N . SER A 1 190 ? -6.494 4.003 29.285 1.00 98.38 190 SER A N 1
ATOM 1424 C CA . SER A 1 190 ? -7.882 4.484 29.244 1.00 98.38 190 SER A CA 1
ATOM 1425 C C . SER A 1 190 ? -8.814 3.799 30.250 1.00 98.38 190 SER A C 1
ATOM 1427 O O . SER A 1 190 ? -9.965 4.207 30.364 1.00 98.38 190 SER A O 1
ATOM 1429 N N . ASN A 1 191 ? -8.336 2.810 31.014 1.00 98.06 191 ASN A N 1
ATOM 1430 C CA . ASN A 1 191 ? -9.143 1.945 31.889 1.00 98.06 191 ASN A CA 1
ATOM 1431 C C . ASN A 1 191 ? -10.280 1.221 31.135 1.00 98.06 191 ASN A C 1
ATOM 1433 O O . ASN A 1 191 ? -11.428 1.174 31.587 1.00 98.06 191 ASN A O 1
ATOM 1437 N N . THR A 1 192 ? -9.975 0.693 29.947 1.00 98.19 192 THR A N 1
ATOM 1438 C CA . THR A 1 192 ? -10.941 0.048 29.037 1.00 98.19 192 THR A CA 1
ATOM 1439 C C . THR A 1 192 ? -10.650 -1.437 28.800 1.00 98.19 192 THR A C 1
ATOM 1441 O O . THR A 1 192 ? -11.070 -2.019 27.800 1.00 98.19 192 THR A O 1
ATOM 1444 N N . GLU A 1 193 ? -9.964 -2.106 29.725 1.00 97.69 193 GLU A N 1
ATOM 1445 C CA . GLU A 1 193 ? -9.633 -3.536 29.629 1.00 97.69 193 GLU A CA 1
ATOM 1446 C C . GLU A 1 193 ? -10.878 -4.439 29.611 1.00 97.69 193 GLU A C 1
ATOM 1448 O O . GLU A 1 193 ? -10.828 -5.551 29.091 1.00 97.69 193 GLU A O 1
ATOM 1453 N N . ASN A 1 194 ? -11.999 -3.947 30.148 1.00 96.75 194 ASN A N 1
ATOM 1454 C CA . ASN A 1 194 ? -13.247 -4.697 30.313 1.00 96.75 194 ASN A CA 1
ATOM 1455 C C . ASN A 1 194 ? -14.313 -4.397 29.242 1.00 96.75 194 ASN A C 1
ATOM 1457 O O . ASN A 1 194 ? -15.466 -4.799 29.411 1.00 96.75 194 ASN A O 1
ATOM 1461 N N . ILE A 1 195 ? -13.980 -3.668 28.170 1.00 98.12 195 ILE A N 1
ATOM 1462 C CA . ILE A 1 195 ? -14.938 -3.437 27.075 1.00 98.12 195 ILE A CA 1
ATOM 1463 C C . ILE A 1 195 ? -15.282 -4.750 26.363 1.00 98.12 195 ILE A C 1
ATOM 1465 O O . ILE A 1 195 ? -14.500 -5.704 26.372 1.00 98.12 195 ILE A O 1
ATOM 1469 N N . SER A 1 196 ? -16.453 -4.801 25.724 1.00 98.56 196 SER A N 1
ATOM 1470 C CA . SER A 1 196 ? -16.835 -5.971 24.931 1.00 98.56 196 SER A CA 1
ATOM 1471 C C . SER A 1 196 ? -15.885 -6.168 23.742 1.00 98.56 196 SER A C 1
ATOM 1473 O O . SER A 1 196 ? -15.229 -5.233 23.273 1.00 98.56 196 SER A O 1
ATOM 1475 N N . SER A 1 197 ? -15.796 -7.400 23.237 1.00 98.44 197 SER A N 1
ATOM 1476 C CA . SER A 1 197 ? -14.920 -7.700 22.095 1.00 98.44 197 SER A CA 1
ATOM 1477 C C . SER A 1 197 ? -15.429 -7.045 20.804 1.00 98.44 197 SER A C 1
ATOM 1479 O O . SER A 1 197 ? -14.637 -6.654 19.947 1.00 98.44 197 SER A O 1
ATOM 1481 N N . GLU A 1 198 ? -16.744 -6.872 20.688 1.00 98.75 198 GLU A N 1
ATOM 1482 C CA . GLU A 1 198 ? -17.425 -6.135 19.627 1.00 98.75 198 GLU A CA 1
ATOM 1483 C C . GLU A 1 198 ? -17.086 -4.640 19.680 1.00 98.75 198 GLU A C 1
ATOM 1485 O O . GLU A 1 198 ? -16.716 -4.062 18.656 1.00 98.75 198 GLU A O 1
ATOM 1490 N N . ASP A 1 199 ? -17.138 -4.019 20.866 1.00 98.81 199 ASP A N 1
ATOM 1491 C CA . ASP A 1 199 ? -16.753 -2.612 21.052 1.00 98.81 199 ASP A CA 1
ATOM 1492 C C . ASP A 1 199 ? -15.264 -2.402 20.766 1.00 98.81 199 ASP A C 1
ATOM 1494 O O . ASP A 1 199 ? -14.890 -1.404 20.146 1.00 98.81 199 ASP A O 1
ATOM 1498 N N . LEU A 1 200 ? -14.404 -3.354 21.146 1.00 98.81 200 LEU A N 1
ATOM 1499 C CA . LEU A 1 200 ? -12.983 -3.318 20.800 1.00 98.81 200 LEU A CA 1
ATOM 1500 C C . LEU A 1 200 ? -12.786 -3.314 19.279 1.00 98.81 200 LEU A C 1
ATOM 1502 O O . LEU A 1 200 ? -12.097 -2.438 18.760 1.00 98.81 200 LEU A O 1
ATOM 1506 N N . ILE A 1 201 ? -13.409 -4.240 18.544 1.00 98.75 201 ILE A N 1
ATOM 1507 C CA . ILE A 1 201 ? -13.291 -4.292 17.076 1.00 98.75 201 ILE A CA 1
ATOM 1508 C C . ILE A 1 201 ? -13.877 -3.034 16.423 1.00 98.75 201 ILE A C 1
ATOM 1510 O O . ILE A 1 201 ? -13.259 -2.483 15.507 1.00 98.75 201 ILE A O 1
ATOM 1514 N N . CYS A 1 202 ? -15.016 -2.534 16.909 1.00 98.88 202 CYS A N 1
ATOM 1515 C CA . CYS A 1 202 ? -15.595 -1.268 16.453 1.00 98.88 202 CYS A CA 1
ATOM 1516 C C . CYS A 1 202 ? -14.609 -0.106 16.647 1.00 98.88 202 CYS A C 1
ATOM 1518 O O . CYS A 1 202 ? -14.351 0.664 15.721 1.00 98.88 202 CYS A O 1
ATOM 1520 N N . THR A 1 203 ? -13.985 -0.032 17.824 1.00 98.88 203 THR A N 1
ATOM 1521 C CA . THR A 1 203 ? -13.022 1.014 18.188 1.00 98.88 203 THR A CA 1
ATOM 1522 C C . THR A 1 203 ? -11.743 0.938 17.356 1.00 98.88 203 THR A C 1
ATOM 1524 O O . THR A 1 203 ? -11.282 1.963 16.860 1.00 98.88 203 THR A O 1
ATOM 1527 N N . LEU A 1 204 ? -11.191 -0.258 17.126 1.00 98.81 204 LEU A N 1
ATOM 1528 C CA . LEU A 1 204 ? -10.014 -0.452 16.267 1.00 98.81 204 LEU A CA 1
ATOM 1529 C C . LEU A 1 204 ? -10.314 -0.112 14.800 1.00 98.81 204 LEU A C 1
ATOM 1531 O O . LEU A 1 204 ? -9.487 0.491 14.120 1.00 98.81 204 LEU A O 1
ATOM 1535 N N . THR A 1 205 ? -11.517 -0.433 14.320 1.00 98.88 205 THR A N 1
ATOM 1536 C CA . THR A 1 205 ? -11.954 -0.075 12.962 1.00 98.88 205 THR A CA 1
ATOM 1537 C C . THR A 1 205 ? -12.122 1.441 12.815 1.00 98.88 205 THR A C 1
ATOM 1539 O O . THR A 1 205 ? -11.674 2.029 11.825 1.00 98.88 205 THR A O 1
ATOM 1542 N N . ALA A 1 206 ? -12.699 2.103 13.824 1.00 98.81 206 ALA A N 1
ATOM 1543 C CA . ALA A 1 206 ? -12.789 3.560 13.891 1.00 98.81 206 ALA A CA 1
ATOM 1544 C C . ALA A 1 206 ? -11.408 4.223 13.981 1.00 98.81 206 ALA A C 1
ATOM 1546 O O . ALA A 1 206 ? -11.183 5.247 13.340 1.00 98.81 206 ALA A O 1
ATOM 1547 N N . PHE A 1 207 ? -10.469 3.630 14.719 1.00 98.81 207 PHE A N 1
ATOM 1548 C CA . PHE A 1 207 ? -9.086 4.091 14.822 1.00 98.81 207 PHE A CA 1
ATOM 1549 C C . PHE A 1 207 ? -8.383 4.111 13.460 1.00 98.81 207 PHE A C 1
ATOM 1551 O O . PHE A 1 207 ? -7.834 5.148 13.074 1.00 98.81 207 PHE A O 1
ATOM 1558 N N . THR A 1 208 ? -8.480 3.031 12.680 1.00 98.75 208 THR A N 1
ATOM 1559 C CA . THR A 1 208 ? -7.978 2.991 11.296 1.00 98.75 208 THR A CA 1
ATOM 1560 C C . THR A 1 208 ? -8.618 4.082 10.434 1.00 98.75 208 THR A C 1
ATOM 1562 O O . THR A 1 208 ? -7.922 4.872 9.799 1.00 98.75 208 THR A O 1
ATOM 1565 N N . ALA A 1 209 ? -9.948 4.202 10.437 1.00 98.69 209 ALA A N 1
ATOM 1566 C CA . ALA A 1 209 ? -10.625 5.193 9.600 1.00 98.69 209 ALA A CA 1
ATOM 1567 C C . ALA A 1 209 ? -10.308 6.650 10.004 1.00 98.69 209 ALA A C 1
ATOM 1569 O O . ALA A 1 209 ? -10.096 7.508 9.143 1.00 98.69 209 ALA A O 1
ATOM 1570 N N . LYS A 1 210 ? -10.244 6.934 11.312 1.00 98.62 210 LYS A N 1
ATOM 1571 C CA . LYS A 1 210 ? -9.985 8.270 11.868 1.00 98.62 210 LYS A CA 1
ATOM 1572 C C . LYS A 1 210 ? -8.531 8.695 11.694 1.00 98.62 210 LYS A C 1
ATOM 1574 O O . LYS A 1 210 ? -8.302 9.856 11.369 1.00 98.62 210 LYS A O 1
ATOM 1579 N N . SER A 1 211 ? -7.573 7.777 11.836 1.00 98.38 211 SER A N 1
ATOM 1580 C CA . SER A 1 211 ? -6.158 8.053 11.544 1.00 98.38 211 SER A CA 1
ATOM 1581 C C . SER A 1 211 ? -5.942 8.394 10.066 1.00 98.38 211 SER A C 1
ATOM 1583 O O . SER A 1 211 ? -5.312 9.407 9.768 1.00 98.38 211 SER A O 1
ATOM 1585 N N . ILE A 1 212 ? -6.551 7.639 9.142 1.00 98.62 212 ILE A N 1
ATOM 1586 C CA . ILE A 1 212 ? -6.497 7.923 7.699 1.00 98.62 212 ILE A CA 1
ATOM 1587 C C . ILE A 1 212 ? -7.120 9.284 7.374 1.00 98.62 212 ILE A C 1
ATOM 1589 O O . ILE A 1 212 ? -6.472 10.122 6.745 1.00 98.62 212 ILE A O 1
ATOM 1593 N N . ALA A 1 213 ? -8.358 9.530 7.811 1.00 98.38 213 ALA A N 1
ATOM 1594 C CA . ALA A 1 213 ? -9.040 10.795 7.538 1.00 98.38 213 ALA A CA 1
ATOM 1595 C C . ALA A 1 213 ? -8.298 11.994 8.146 1.00 98.38 213 ALA A C 1
ATOM 1597 O O . ALA A 1 213 ? -8.145 13.021 7.488 1.00 98.38 213 ALA A O 1
ATOM 1598 N N . GLY A 1 214 ? -7.815 11.857 9.386 1.00 97.62 214 GLY A N 1
ATOM 1599 C CA . GLY A 1 214 ? -7.050 12.892 10.076 1.00 97.62 214 GLY A CA 1
ATOM 1600 C C . GLY A 1 214 ? -5.751 13.221 9.349 1.00 97.62 214 GLY A C 1
ATOM 1601 O O . GLY A 1 214 ? -5.470 14.394 9.109 1.00 97.62 214 GLY A O 1
ATOM 1602 N N . PHE A 1 215 ? -5.003 12.199 8.923 1.00 97.69 215 PHE A N 1
ATOM 1603 C CA . PHE A 1 215 ? -3.776 12.390 8.154 1.00 97.69 215 PHE A CA 1
ATOM 1604 C C . PHE A 1 215 ? -4.042 13.108 6.827 1.00 97.69 215 PHE A C 1
ATOM 1606 O O . PHE A 1 215 ? -3.336 14.061 6.498 1.00 97.69 215 PHE A O 1
ATOM 1613 N N . ILE A 1 216 ? -5.069 12.689 6.079 1.00 97.81 216 ILE A N 1
ATOM 1614 C CA . ILE A 1 216 ? -5.390 13.300 4.784 1.00 97.81 216 ILE A CA 1
ATOM 1615 C C . ILE A 1 216 ? -5.789 14.769 4.960 1.00 97.81 216 ILE A C 1
ATOM 1617 O O . ILE A 1 216 ? -5.233 15.631 4.284 1.00 97.81 216 ILE A O 1
ATOM 1621 N N . SER A 1 217 ? -6.685 15.068 5.903 1.00 96.44 217 SER A N 1
ATOM 1622 C CA . SER A 1 217 ? -7.135 16.440 6.174 1.00 96.44 217 SER A CA 1
ATOM 1623 C C . SER A 1 217 ? -6.019 17.358 6.674 1.00 96.44 217 SER A C 1
ATOM 1625 O O . SER A 1 217 ? -6.038 18.551 6.389 1.00 96.44 217 SER A O 1
ATOM 1627 N N . ALA A 1 218 ? -5.047 16.825 7.420 1.00 95.44 218 ALA A N 1
ATOM 1628 C CA . ALA A 1 218 ? -3.930 17.611 7.940 1.00 95.44 218 ALA A CA 1
ATOM 1629 C C . ALA A 1 218 ? -2.877 17.949 6.871 1.00 95.44 218 ALA A C 1
ATOM 1631 O O . ALA A 1 218 ? -2.199 18.967 6.991 1.00 95.44 218 ALA A O 1
ATOM 1632 N N . ASN A 1 219 ? -2.725 17.107 5.842 1.00 95.12 219 ASN A N 1
ATOM 1633 C CA . ASN A 1 219 ? -1.624 17.214 4.877 1.00 95.12 219 ASN A CA 1
ATOM 1634 C C . ASN A 1 219 ? -2.063 17.640 3.468 1.00 95.12 219 ASN A C 1
ATOM 1636 O O . ASN A 1 219 ? -1.224 18.076 2.680 1.00 95.12 219 ASN A O 1
ATOM 1640 N N . PHE A 1 220 ? -3.352 17.539 3.131 1.00 94.94 220 PHE A N 1
ATOM 1641 C CA . PHE A 1 220 ? -3.851 17.819 1.785 1.00 94.94 220 PHE A CA 1
ATOM 1642 C C . PHE A 1 220 ? -5.107 18.686 1.803 1.00 94.94 220 PHE A C 1
ATOM 1644 O O . PHE A 1 220 ? -5.929 18.630 2.715 1.00 94.94 220 PHE A O 1
ATOM 1651 N N . LYS A 1 221 ? -5.289 19.461 0.729 1.00 92.75 221 LYS A N 1
ATOM 1652 C CA . LYS A 1 221 ? -6.566 20.123 0.453 1.00 92.75 221 LYS A CA 1
ATOM 1653 C C . LYS A 1 221 ? -7.557 19.070 -0.017 1.00 92.75 221 LYS A C 1
ATOM 1655 O O . LYS A 1 221 ? -7.333 18.428 -1.042 1.00 92.75 221 LYS A O 1
ATOM 1660 N N . VAL A 1 222 ? -8.614 18.876 0.761 1.00 91.44 222 VAL A N 1
ATOM 1661 C CA . VAL A 1 222 ? -9.612 17.833 0.506 1.00 91.44 222 VAL A CA 1
ATOM 1662 C C . VAL A 1 222 ? -10.467 18.185 -0.713 1.00 91.44 222 VAL A C 1
ATOM 1664 O O . VAL A 1 222 ? -10.933 17.281 -1.402 1.00 91.44 222 VAL A O 1
ATOM 1667 N N . GLU A 1 223 ? -10.652 19.474 -1.027 1.00 89.31 223 GLU A N 1
ATOM 1668 C CA . GLU A 1 223 ? -11.406 19.878 -2.212 1.00 89.31 223 GLU A CA 1
ATOM 1669 C C . GLU A 1 223 ? -10.716 19.407 -3.500 1.00 89.31 223 GLU A C 1
ATOM 1671 O O . GLU A 1 223 ? -9.553 19.717 -3.755 1.00 89.31 223 GLU A O 1
ATOM 1676 N N . SER A 1 224 ? -11.465 18.720 -4.367 1.00 87.94 224 SER A N 1
ATOM 1677 C CA . SER A 1 224 ? -10.978 18.211 -5.665 1.00 87.94 224 SER A CA 1
ATOM 1678 C C . SER A 1 224 ? -9.909 17.114 -5.566 1.00 87.94 224 SER A C 1
ATOM 1680 O O . SER A 1 224 ? -9.167 16.876 -6.523 1.00 87.94 224 SER A O 1
ATOM 1682 N N . LEU A 1 225 ? -9.826 16.431 -4.423 1.00 96.50 225 LEU A N 1
ATOM 1683 C CA . LEU A 1 225 ? -8.942 15.288 -4.230 1.00 96.50 225 LEU A CA 1
ATOM 1684 C C . LEU A 1 225 ? -9.620 14.001 -4.713 1.00 96.50 225 LEU A C 1
ATOM 1686 O O . LEU A 1 225 ? -10.733 13.689 -4.292 1.00 96.50 225 LEU A O 1
ATOM 1690 N N . ASN A 1 226 ? -8.951 13.229 -5.566 1.00 97.88 226 ASN A N 1
ATOM 1691 C CA . ASN A 1 226 ? -9.424 11.902 -5.964 1.00 97.88 226 ASN A CA 1
ATOM 1692 C C . ASN A 1 226 ? -8.651 10.834 -5.187 1.00 97.88 226 ASN A C 1
ATOM 1694 O O . ASN A 1 226 ? -7.437 10.720 -5.324 1.00 97.88 226 ASN A O 1
ATOM 1698 N N . ILE A 1 227 ? -9.338 10.051 -4.367 1.00 98.00 227 ILE A N 1
ATOM 1699 C CA . ILE A 1 227 ? -8.760 8.993 -3.544 1.00 98.00 227 ILE A CA 1
ATOM 1700 C C . ILE A 1 227 ? -9.175 7.650 -4.141 1.00 98.00 227 ILE A C 1
ATOM 1702 O O . ILE A 1 227 ? -10.363 7.333 -4.204 1.00 98.00 227 ILE A O 1
ATOM 1706 N N . PHE A 1 228 ? -8.193 6.850 -4.541 1.00 96.38 228 PHE A N 1
ATOM 1707 C CA . PHE A 1 228 ? -8.389 5.504 -5.065 1.00 96.38 228 PHE A CA 1
ATOM 1708 C C . PHE A 1 228 ? -7.888 4.485 -4.048 1.00 96.38 228 PHE A C 1
ATOM 1710 O O . PHE A 1 228 ? -6.699 4.428 -3.728 1.00 96.38 228 PHE A O 1
ATOM 1717 N N . THR A 1 229 ? -8.814 3.702 -3.514 1.00 95.06 229 THR A N 1
ATOM 1718 C CA . THR A 1 229 ? -8.569 2.747 -2.435 1.00 95.06 229 THR A CA 1
ATOM 1719 C C . THR A 1 229 ? -8.206 1.361 -2.967 1.00 95.06 229 THR A C 1
ATOM 1721 O O . THR A 1 229 ? -8.715 0.912 -3.992 1.00 95.06 229 THR A O 1
ATOM 1724 N N . SER A 1 230 ? -7.302 0.677 -2.270 1.00 92.25 230 SER A N 1
ATOM 1725 C CA . 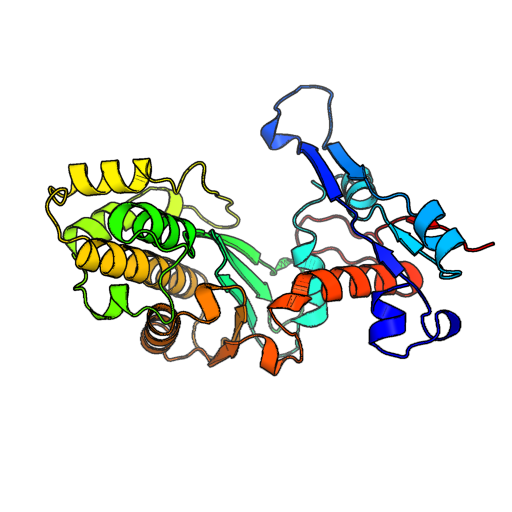SER A 1 230 ? -6.858 -0.692 -2.564 1.00 92.25 230 SER A CA 1
ATOM 1726 C C . SER A 1 230 ? -6.556 -1.458 -1.269 1.00 92.25 230 SER A C 1
ATOM 1728 O O . SER A 1 230 ? -6.635 -0.894 -0.175 1.00 92.25 230 SER A O 1
ATOM 1730 N N . GLY A 1 231 ? -6.236 -2.749 -1.381 1.00 89.94 231 GLY A N 1
ATOM 1731 C CA . GLY A 1 231 ? -6.006 -3.629 -0.233 1.00 89.94 231 GLY A CA 1
ATOM 1732 C C . GLY A 1 231 ? -7.300 -4.142 0.407 1.00 89.94 231 GLY A C 1
ATOM 1733 O O . GLY A 1 231 ? -8.403 -3.701 0.082 1.00 89.94 231 GLY A O 1
ATOM 1734 N N . GLY A 1 232 ? -7.177 -5.102 1.328 1.00 90.81 232 GLY A N 1
ATOM 1735 C CA . GLY A 1 232 ? -8.336 -5.758 1.949 1.00 90.81 232 GLY A CA 1
ATOM 1736 C C . GLY A 1 232 ? -9.276 -4.789 2.676 1.00 90.81 232 GLY A C 1
ATOM 1737 O O . GLY A 1 232 ? -10.491 -4.959 2.633 1.00 90.81 232 GLY A O 1
ATOM 1738 N N . GLY A 1 233 ? -8.737 -3.726 3.279 1.00 93.81 233 GLY A N 1
ATOM 1739 C CA . GLY A 1 233 ? -9.519 -2.721 3.999 1.00 93.81 233 GLY A CA 1
ATOM 1740 C C . GLY A 1 233 ? -10.357 -1.820 3.089 1.00 93.81 233 GLY A C 1
ATOM 1741 O O . GLY A 1 233 ? -11.326 -1.232 3.560 1.00 93.81 233 GLY A O 1
ATOM 1742 N N . ALA A 1 234 ? -10.077 -1.768 1.780 1.00 93.94 234 ALA A N 1
ATOM 1743 C CA . ALA A 1 234 ? -10.957 -1.095 0.821 1.00 93.94 234 ALA A CA 1
ATOM 1744 C C . ALA A 1 234 ? -12.329 -1.785 0.694 1.00 93.94 234 ALA A C 1
ATOM 1746 O O . ALA A 1 234 ? -13.307 -1.154 0.301 1.00 93.94 234 ALA A O 1
ATOM 1747 N N . LYS A 1 235 ? -12.421 -3.070 1.074 1.00 94.06 235 LYS A N 1
ATOM 1748 C CA . LYS A 1 235 ? -13.673 -3.843 1.122 1.00 94.06 235 LYS A CA 1
ATOM 1749 C C . LYS A 1 235 ? -14.414 -3.680 2.458 1.00 94.06 235 LYS A C 1
ATOM 1751 O O . LYS A 1 235 ? -15.523 -4.182 2.590 1.00 94.06 235 LYS A O 1
ATOM 1756 N N . ASN A 1 236 ? -13.838 -2.985 3.446 1.00 97.50 236 ASN A N 1
ATOM 1757 C CA . ASN A 1 236 ? -14.470 -2.754 4.744 1.00 97.50 236 ASN A CA 1
ATOM 1758 C C . ASN A 1 236 ? -15.455 -1.563 4.651 1.00 97.50 236 ASN A C 1
ATOM 1760 O O . ASN A 1 236 ? -15.020 -0.406 4.563 1.00 97.50 236 ASN A O 1
ATOM 1764 N N . PRO A 1 237 ? -16.783 -1.797 4.693 1.00 97.94 237 PRO A N 1
ATOM 1765 C CA . PRO A 1 237 ? -17.766 -0.735 4.498 1.00 97.94 237 PRO A CA 1
ATOM 1766 C C . PRO A 1 237 ? -17.770 0.287 5.638 1.00 97.94 237 PRO A C 1
ATOM 1768 O O . PRO A 1 237 ? -18.112 1.444 5.398 1.00 97.94 237 PRO A O 1
ATOM 1771 N N . TYR A 1 238 ? -17.376 -0.091 6.860 1.00 98.62 238 TYR A N 1
ATOM 1772 C CA . TYR A 1 238 ? -17.253 0.854 7.971 1.00 98.62 238 TYR A CA 1
ATOM 1773 C C . TYR A 1 238 ? -16.192 1.910 7.645 1.00 98.62 238 TYR A C 1
ATOM 1775 O O . TYR A 1 238 ? -16.479 3.108 7.695 1.00 98.62 238 TYR A O 1
ATOM 1783 N N . ILE A 1 239 ? -14.989 1.470 7.257 1.00 98.62 239 ILE A N 1
ATOM 1784 C CA . ILE A 1 239 ? -13.862 2.361 6.950 1.00 98.62 239 ILE A CA 1
ATOM 1785 C C . ILE A 1 239 ? -14.221 3.275 5.776 1.00 98.62 239 ILE A C 1
ATOM 1787 O O . ILE A 1 239 ? -14.143 4.496 5.906 1.00 98.62 239 ILE A O 1
ATOM 1791 N N . ILE A 1 240 ? -14.686 2.719 4.653 1.00 98.31 240 ILE A N 1
ATOM 1792 C CA . ILE A 1 240 ? -14.996 3.514 3.454 1.00 98.31 240 ILE A CA 1
ATOM 1793 C C . ILE A 1 240 ? -16.116 4.528 3.706 1.00 98.31 240 ILE A C 1
ATOM 1795 O O . ILE A 1 240 ? -16.005 5.685 3.292 1.00 98.31 240 ILE A O 1
ATOM 1799 N N . ASN A 1 241 ? -17.182 4.138 4.412 1.00 98.38 241 ASN A N 1
ATOM 1800 C CA . ASN A 1 241 ? -18.271 5.063 4.729 1.00 98.38 241 ASN A CA 1
ATOM 1801 C C . ASN A 1 241 ? -17.826 6.168 5.691 1.00 98.38 241 ASN A C 1
ATOM 1803 O O . ASN A 1 241 ? -18.266 7.308 5.541 1.00 98.38 241 ASN A O 1
ATOM 1807 N N . TYR A 1 242 ? -16.954 5.859 6.654 1.00 98.56 242 TYR A N 1
ATOM 1808 C CA . TYR A 1 242 ? -16.365 6.871 7.527 1.00 98.56 242 TYR A CA 1
ATOM 1809 C C . TYR A 1 242 ? -15.517 7.863 6.724 1.00 98.56 242 TYR A C 1
ATOM 1811 O O . TYR A 1 242 ? -15.724 9.067 6.849 1.00 98.56 242 TYR A O 1
ATOM 1819 N N . LEU A 1 243 ? -14.623 7.382 5.850 1.00 98.50 243 LEU A N 1
ATOM 1820 C CA . LEU A 1 243 ? -13.770 8.242 5.020 1.00 98.50 243 LEU A CA 1
ATOM 1821 C C . LEU A 1 243 ? -14.596 9.184 4.137 1.00 98.50 243 LEU A C 1
ATOM 1823 O O . LEU A 1 243 ? -14.328 10.381 4.114 1.00 98.50 243 LEU A O 1
ATOM 1827 N N . LYS A 1 244 ? -15.646 8.677 3.478 1.00 98.00 244 LYS A N 1
ATOM 1828 C CA . LYS A 1 244 ? -16.550 9.499 2.651 1.00 98.00 244 LYS A CA 1
ATOM 1829 C C . LYS A 1 244 ? -17.251 10.596 3.455 1.00 98.00 244 LYS A C 1
ATOM 1831 O O . LYS A 1 244 ? -17.436 11.697 2.949 1.00 98.00 244 LYS A O 1
ATOM 1836 N N . LYS A 1 245 ? -17.635 10.312 4.704 1.00 97.94 245 LYS A N 1
ATOM 1837 C CA . LYS A 1 245 ? -18.248 11.305 5.603 1.00 97.94 245 LYS A CA 1
ATOM 1838 C C . LYS A 1 245 ? -17.233 12.325 6.117 1.00 97.94 245 LYS A C 1
ATOM 1840 O O . LYS A 1 245 ? -17.557 13.503 6.211 1.00 97.94 245 LYS A O 1
ATOM 1845 N N . ALA A 1 246 ? -16.029 11.874 6.463 1.00 97.88 246 ALA A N 1
ATOM 1846 C CA . ALA A 1 246 ? -14.983 12.713 7.038 1.00 97.88 246 ALA A CA 1
ATOM 1847 C C . ALA A 1 246 ? -14.267 13.591 5.995 1.00 97.88 246 ALA A C 1
ATOM 1849 O O . ALA A 1 246 ? -13.669 14.598 6.364 1.00 97.88 246 ALA A O 1
ATOM 1850 N N . LEU A 1 247 ? -14.340 13.230 4.709 1.00 97.75 247 LEU A N 1
ATOM 1851 C CA . LEU A 1 247 ? -13.678 13.915 3.595 1.00 97.75 247 LEU A CA 1
ATOM 1852 C C . LEU A 1 247 ? -14.695 14.327 2.507 1.00 97.75 247 LEU A C 1
ATOM 1854 O O . LEU A 1 247 ? -14.595 13.867 1.370 1.00 97.75 247 LEU A O 1
ATOM 1858 N N . PRO A 1 248 ? -15.678 15.197 2.809 1.00 94.56 248 PRO A N 1
ATOM 1859 C CA . PRO A 1 248 ? -16.817 15.471 1.921 1.00 94.56 248 PRO A CA 1
ATOM 1860 C C . PRO A 1 248 ? -16.452 16.146 0.585 1.00 94.56 248 PRO A C 1
ATOM 1862 O O . PRO A 1 248 ? -17.266 16.150 -0.334 1.00 94.56 248 PRO A O 1
ATOM 1865 N N . GLY A 1 249 ? -15.252 16.725 0.467 1.00 92.44 249 GLY A N 1
ATOM 1866 C CA . GLY A 1 249 ? -14.744 17.331 -0.772 1.00 92.44 249 GLY A CA 1
ATOM 1867 C C . GLY A 1 249 ? -13.946 16.381 -1.672 1.00 92.44 249 GLY A C 1
ATOM 1868 O O . GLY A 1 249 ? -13.626 16.755 -2.804 1.00 92.44 249 GLY A O 1
ATOM 1869 N N . ALA A 1 250 ? -13.628 15.177 -1.184 1.00 97.19 250 ALA A N 1
ATOM 1870 C CA . ALA A 1 250 ? -12.852 14.189 -1.917 1.00 97.19 250 ALA A CA 1
ATOM 1871 C C . ALA A 1 250 ? -13.765 13.186 -2.633 1.00 97.19 250 ALA A C 1
ATOM 1873 O O . ALA A 1 250 ? -14.754 12.699 -2.081 1.00 97.19 250 ALA A O 1
ATOM 1874 N N . LYS A 1 251 ? -13.390 12.808 -3.855 1.00 97.44 251 LYS A N 1
ATOM 1875 C CA . LYS A 1 251 ? -13.990 11.674 -4.559 1.00 97.44 251 LYS A CA 1
ATOM 1876 C C . LYS A 1 251 ? -13.279 10.401 -4.113 1.00 97.44 251 LYS A C 1
ATOM 1878 O O . LYS A 1 251 ? -12.079 10.290 -4.322 1.00 97.44 251 LYS A O 1
ATOM 1883 N N . ILE A 1 252 ? -13.998 9.452 -3.513 1.00 97.44 252 ILE A N 1
ATOM 1884 C CA . ILE A 1 252 ? -13.413 8.192 -3.023 1.00 97.44 252 ILE A CA 1
ATOM 1885 C C . ILE A 1 252 ? -13.990 7.004 -3.794 1.00 97.44 252 ILE A C 1
ATOM 1887 O O . ILE A 1 252 ? -15.182 6.701 -3.674 1.00 97.44 252 ILE A O 1
ATOM 1891 N N . GLU A 1 253 ? -13.128 6.324 -4.543 1.00 95.06 253 GLU A N 1
ATOM 1892 C CA . GLU A 1 253 ? -13.419 5.131 -5.349 1.00 95.06 253 GLU A CA 1
ATOM 1893 C C . GLU A 1 253 ? -12.371 4.040 -5.064 1.00 95.06 253 GLU A C 1
ATOM 1895 O O . GLU A 1 253 ? -11.381 4.288 -4.376 1.00 95.06 253 GLU A O 1
ATOM 1900 N N . ASP A 1 254 ? -12.575 2.812 -5.534 1.00 91.25 254 ASP A N 1
ATOM 1901 C CA . ASP A 1 254 ? -11.521 1.789 -5.539 1.00 91.25 254 ASP A CA 1
ATOM 1902 C C . ASP A 1 254 ? -10.670 1.880 -6.818 1.00 91.25 254 ASP A C 1
ATOM 1904 O O . ASP A 1 254 ? -11.067 2.510 -7.798 1.00 91.25 254 ASP A O 1
ATOM 1908 N N . THR A 1 255 ? -9.482 1.268 -6.834 1.00 88.69 255 THR A N 1
ATOM 1909 C CA . THR A 1 255 ? -8.585 1.314 -8.009 1.00 88.69 255 THR A CA 1
ATOM 1910 C C . THR A 1 255 ? -9.145 0.621 -9.255 1.00 88.69 255 THR A C 1
ATOM 1912 O O . THR A 1 255 ? -8.614 0.821 -10.348 1.00 88.69 255 THR A O 1
ATOM 1915 N N . GLY A 1 256 ? -10.226 -0.151 -9.141 1.00 87.75 256 GLY A N 1
ATOM 1916 C CA . GLY A 1 256 ? -10.911 -0.776 -10.267 1.00 87.75 256 GLY A CA 1
ATOM 1917 C C . GLY A 1 256 ? -11.450 0.240 -11.272 1.00 87.75 256 GLY A C 1
ATOM 1918 O O . GLY A 1 256 ? -11.436 -0.039 -12.469 1.00 87.75 256 GLY A O 1
ATOM 1919 N N . VAL A 1 257 ? -11.806 1.459 -10.842 1.00 90.62 257 VAL A N 1
ATOM 1920 C CA . VAL A 1 257 ? -12.207 2.546 -11.765 1.00 90.62 257 VAL A CA 1
ATOM 1921 C C . VAL A 1 257 ? -11.057 3.035 -12.654 1.00 90.62 257 VAL A C 1
ATOM 1923 O O . VAL A 1 257 ? -11.297 3.664 -13.681 1.00 90.62 257 VAL A O 1
ATOM 1926 N N . LEU A 1 258 ? -9.809 2.735 -12.276 1.00 88.19 258 LEU A N 1
ATOM 1927 C CA . LEU A 1 258 ? -8.610 2.982 -13.080 1.00 88.19 258 LEU A CA 1
ATOM 1928 C C . LEU A 1 258 ? -8.265 1.790 -13.991 1.00 88.19 258 LEU A C 1
ATOM 1930 O O . LEU A 1 258 ? -7.236 1.811 -14.658 1.00 88.19 258 LEU A O 1
ATOM 1934 N N . GLY A 1 259 ? -9.086 0.734 -14.002 1.00 87.62 259 GLY A N 1
ATOM 1935 C CA . GLY A 1 259 ? -8.787 -0.527 -14.686 1.00 87.62 259 GLY A CA 1
ATOM 1936 C C . GLY A 1 259 ? -7.762 -1.397 -13.951 1.00 87.62 259 GLY A C 1
ATOM 1937 O O . GLY A 1 259 ? -7.290 -2.387 -14.506 1.00 87.62 259 GLY A O 1
ATOM 1938 N N . ILE A 1 260 ? -7.415 -1.055 -12.705 1.00 84.12 260 ILE A N 1
ATOM 1939 C CA . ILE A 1 260 ? -6.408 -1.763 -11.911 1.00 84.12 260 ILE A CA 1
ATOM 1940 C C . ILE A 1 260 ? -7.131 -2.635 -10.893 1.00 84.12 260 ILE A C 1
ATOM 1942 O O . ILE A 1 260 ? -7.630 -2.144 -9.875 1.00 84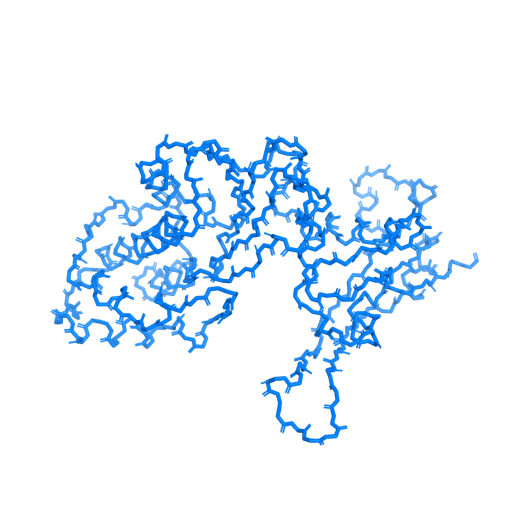.12 260 ILE A O 1
ATOM 1946 N N . ASN A 1 261 ? -7.159 -3.943 -11.148 1.00 82.69 261 ASN A N 1
ATOM 1947 C CA . ASN A 1 261 ? -7.660 -4.891 -10.163 1.00 82.69 261 ASN A CA 1
ATOM 1948 C C . ASN A 1 261 ? -6.783 -4.808 -8.891 1.00 82.69 261 ASN A C 1
ATOM 1950 O O . ASN A 1 261 ? -5.578 -5.065 -8.989 1.00 82.69 261 ASN A O 1
ATOM 1954 N N . PRO A 1 262 ? -7.353 -4.478 -7.712 1.00 75.38 262 PRO A N 1
ATOM 1955 C CA . PRO A 1 262 ? -6.593 -4.348 -6.469 1.00 75.38 262 PRO A CA 1
ATOM 1956 C C . PRO A 1 262 ? -5.770 -5.595 -6.122 1.00 75.38 262 PRO A C 1
ATOM 1958 O O . PRO A 1 262 ? -4.636 -5.464 -5.667 1.00 75.38 262 PRO A O 1
ATOM 1961 N N . ASP A 1 263 ? -6.306 -6.789 -6.393 1.00 76.38 263 ASP A N 1
ATOM 1962 C CA . ASP A 1 263 ? -5.659 -8.070 -6.082 1.00 76.38 263 ASP A CA 1
ATOM 1963 C C . ASP A 1 263 ? -4.517 -8.399 -7.072 1.00 76.38 263 ASP A C 1
ATOM 1965 O O . ASP A 1 263 ? -3.672 -9.246 -6.792 1.00 76.38 263 ASP A O 1
ATOM 1969 N N . ALA A 1 264 ? -4.454 -7.709 -8.220 1.00 83.50 264 ALA A N 1
ATOM 1970 C CA . ALA A 1 264 ? -3.405 -7.865 -9.235 1.00 83.50 264 ALA A CA 1
ATOM 1971 C C . ALA A 1 264 ? -2.427 -6.676 -9.300 1.00 83.50 264 ALA A C 1
ATOM 1973 O O . ALA A 1 264 ? -1.499 -6.700 -10.110 1.00 83.50 264 ALA A O 1
ATOM 1974 N N . LYS A 1 265 ? -2.614 -5.642 -8.466 1.00 81.69 265 LYS A N 1
ATOM 1975 C CA . LYS A 1 265 ? -1.875 -4.369 -8.537 1.00 81.69 265 LYS A CA 1
ATOM 1976 C C . LYS A 1 265 ? -0.356 -4.562 -8.551 1.00 81.69 265 LYS A C 1
ATOM 1978 O O . LYS A 1 265 ? 0.322 -3.975 -9.388 1.00 81.69 265 LYS A O 1
ATOM 1983 N N . GLU A 1 266 ? 0.178 -5.405 -7.669 1.00 80.94 266 GLU A N 1
ATOM 1984 C CA . GLU A 1 266 ? 1.625 -5.657 -7.603 1.00 80.94 266 GLU A CA 1
ATOM 1985 C C . GLU A 1 266 ? 2.156 -6.369 -8.855 1.00 80.94 266 GLU A C 1
ATOM 1987 O O . GLU A 1 266 ? 3.220 -6.018 -9.359 1.00 80.94 266 GLU A O 1
ATOM 1992 N N . ALA A 1 267 ? 1.407 -7.330 -9.404 1.00 89.25 267 ALA A N 1
ATOM 1993 C CA . ALA A 1 267 ? 1.800 -8.026 -10.628 1.00 89.25 267 ALA A CA 1
ATOM 1994 C C . ALA A 1 267 ? 1.789 -7.085 -11.845 1.00 89.25 267 ALA A C 1
ATOM 1996 O O . ALA A 1 267 ? 2.735 -7.090 -12.632 1.00 89.25 267 ALA A O 1
ATOM 1997 N N . ILE A 1 268 ? 0.758 -6.237 -11.961 1.00 91.44 268 ILE A N 1
ATOM 1998 C CA . ILE A 1 268 ? 0.663 -5.197 -12.998 1.00 91.44 268 ILE A CA 1
ATOM 1999 C C . ILE A 1 268 ? 1.842 -4.229 -12.883 1.00 91.44 268 ILE A C 1
ATOM 2001 O O . ILE A 1 268 ? 2.453 -3.874 -13.887 1.00 91.44 268 ILE A O 1
ATOM 2005 N N . LEU A 1 269 ? 2.203 -3.840 -11.661 1.00 90.88 269 LEU A N 1
ATOM 2006 C CA . LEU A 1 269 ? 3.334 -2.956 -11.417 1.00 90.88 269 LEU A CA 1
ATOM 2007 C C . LEU A 1 269 ? 4.656 -3.550 -11.897 1.00 90.88 269 LEU A C 1
ATOM 2009 O O . LEU A 1 269 ? 5.437 -2.842 -12.526 1.00 90.88 269 LEU A O 1
ATOM 2013 N N . PHE A 1 270 ? 4.931 -4.826 -11.620 1.00 93.31 270 PHE A N 1
ATOM 2014 C CA . PHE A 1 270 ? 6.163 -5.440 -12.119 1.00 93.31 270 PHE A CA 1
ATOM 2015 C C . PHE A 1 270 ? 6.144 -5.589 -13.636 1.00 93.31 270 PHE A C 1
ATOM 2017 O O . PHE A 1 270 ? 7.158 -5.295 -14.261 1.00 93.31 270 PHE A O 1
ATOM 2024 N N . ALA A 1 271 ? 5.007 -5.959 -14.234 1.00 94.81 271 ALA A N 1
ATOM 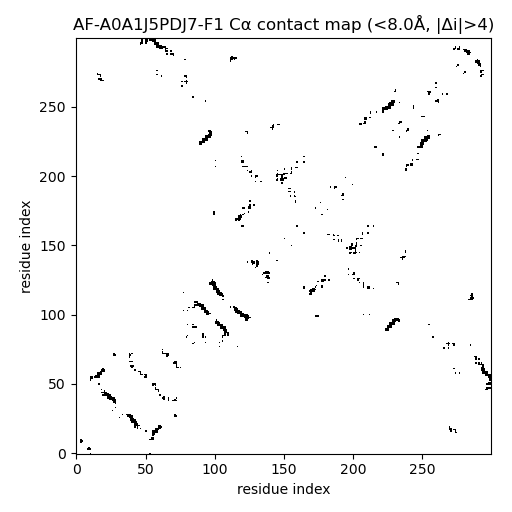2025 C CA . ALA A 1 271 ? 4.856 -5.965 -15.690 1.00 94.81 271 ALA A CA 1
ATOM 2026 C C . ALA A 1 271 ? 5.181 -4.589 -16.296 1.00 94.81 271 ALA A C 1
ATOM 2028 O O . ALA A 1 271 ? 5.939 -4.503 -17.260 1.00 94.81 271 ALA A O 1
ATOM 2029 N N . LEU A 1 272 ? 4.699 -3.516 -15.668 1.00 94.19 272 LEU A N 1
ATOM 2030 C CA . LEU A 1 272 ? 5.005 -2.144 -16.054 1.00 94.19 272 LEU A CA 1
ATOM 2031 C C . LEU A 1 272 ? 6.488 -1.802 -15.888 1.00 94.19 272 LEU A C 1
ATOM 2033 O O . LEU A 1 272 ? 7.080 -1.264 -16.810 1.00 94.19 272 LEU A O 1
ATOM 2037 N N . LEU A 1 273 ? 7.126 -2.160 -14.770 1.00 94.62 273 LEU A N 1
ATOM 2038 C CA . LEU A 1 273 ? 8.573 -1.961 -14.614 1.00 94.62 273 LEU A CA 1
ATOM 2039 C C . LEU A 1 273 ? 9.384 -2.737 -15.661 1.00 94.62 273 LEU A C 1
ATOM 2041 O O . LEU A 1 273 ? 10.431 -2.260 -16.087 1.00 94.62 273 LEU A O 1
ATOM 2045 N N . GLY A 1 274 ? 8.914 -3.916 -16.081 1.00 95.88 274 GLY A N 1
ATOM 2046 C CA . GLY A 1 274 ? 9.501 -4.667 -17.191 1.00 95.88 274 GLY A CA 1
ATOM 2047 C C . GLY A 1 274 ? 9.360 -3.940 -18.530 1.00 95.88 274 GLY A C 1
ATOM 2048 O O . GLY A 1 274 ? 10.328 -3.875 -19.282 1.00 95.88 274 GLY A O 1
ATOM 2049 N N . ASN A 1 275 ? 8.193 -3.343 -18.796 1.00 95.62 275 ASN A N 1
ATOM 2050 C CA . ASN A 1 275 ? 7.986 -2.465 -19.950 1.00 95.62 275 ASN A CA 1
ATOM 2051 C C . ASN A 1 275 ? 8.938 -1.259 -19.911 1.00 95.62 275 ASN A C 1
ATOM 2053 O O . ASN A 1 275 ? 9.671 -1.026 -20.868 1.00 95.62 275 ASN A O 1
ATOM 2057 N N . GLU A 1 276 ? 9.001 -0.548 -18.781 1.00 95.19 276 GLU A N 1
ATOM 2058 C CA . GLU A 1 276 ? 9.889 0.608 -18.622 1.00 95.19 276 GLU A CA 1
ATOM 2059 C C . GLU A 1 276 ? 11.363 0.228 -18.788 1.00 95.19 276 GLU A C 1
ATOM 2061 O O . GLU A 1 276 ? 12.131 0.982 -19.374 1.00 95.19 276 GLU A O 1
ATOM 2066 N N . ALA A 1 277 ? 11.771 -0.962 -18.338 1.00 95.25 277 ALA A N 1
ATOM 2067 C CA . ALA A 1 277 ? 13.130 -1.447 -18.556 1.00 95.25 277 ALA A CA 1
ATOM 2068 C C . ALA A 1 277 ? 13.485 -1.580 -20.046 1.00 95.25 277 ALA A C 1
ATOM 2070 O O . ALA A 1 277 ? 14.645 -1.392 -20.410 1.00 95.25 277 ALA A O 1
ATOM 2071 N N . LEU A 1 278 ? 12.506 -1.927 -20.887 1.00 94.56 278 LEU A N 1
ATOM 2072 C CA . LEU A 1 278 ? 12.695 -2.180 -22.313 1.00 94.56 278 LEU A CA 1
ATOM 2073 C C . LEU A 1 278 ? 12.602 -0.906 -23.162 1.00 94.56 278 LEU A C 1
ATOM 2075 O O . LEU A 1 278 ? 13.385 -0.744 -24.095 1.00 94.56 278 LEU A O 1
ATOM 2079 N N . CYS A 1 279 ? 11.636 -0.033 -22.874 1.00 94.31 279 CYS A N 1
ATOM 2080 C CA . CYS A 1 279 ? 11.306 1.110 -23.733 1.00 94.31 279 CYS A CA 1
ATOM 2081 C C . CYS A 1 279 ? 11.016 2.418 -22.985 1.00 94.31 279 CYS A C 1
ATOM 2083 O O . CYS A 1 279 ? 10.664 3.411 -23.623 1.00 94.31 279 CYS A O 1
ATOM 2085 N N . GLY A 1 280 ? 11.135 2.419 -21.658 1.00 92.94 280 GLY A N 1
ATOM 2086 C CA . GLY A 1 280 ? 10.886 3.586 -20.823 1.00 92.94 280 GLY A CA 1
ATOM 2087 C C . GLY A 1 280 ? 12.083 4.523 -20.715 1.00 92.94 280 GLY A C 1
ATOM 2088 O O . GLY A 1 280 ? 13.168 4.274 -21.242 1.00 92.94 280 GLY A O 1
ATOM 2089 N N . GLU A 1 281 ? 11.882 5.593 -19.953 1.00 92.88 281 GLU A N 1
ATOM 2090 C CA . GLU A 1 281 ? 12.914 6.575 -19.626 1.00 92.88 281 GLU A CA 1
ATOM 2091 C C . GLU A 1 281 ? 13.139 6.624 -18.105 1.00 92.88 281 GLU A C 1
ATOM 2093 O O . GLU A 1 281 ? 12.180 6.531 -17.330 1.00 92.88 281 GLU A O 1
ATOM 2098 N N . PRO A 1 282 ? 14.386 6.793 -17.628 1.00 91.94 282 PRO A N 1
ATOM 2099 C CA . PRO A 1 282 ? 14.654 6.961 -16.206 1.00 91.94 282 PRO A CA 1
ATOM 2100 C C . PRO A 1 282 ? 13.931 8.187 -15.627 1.00 91.94 282 PRO A C 1
ATOM 2102 O O . PRO A 1 282 ? 14.146 9.312 -16.077 1.00 91.94 282 PRO A O 1
ATOM 2105 N N . ILE A 1 283 ? 13.145 7.995 -14.564 1.00 90.38 283 ILE A N 1
ATOM 2106 C CA . ILE A 1 283 ? 12.502 9.095 -13.830 1.00 90.38 283 ILE A CA 1
ATOM 2107 C C . ILE A 1 283 ? 12.994 9.173 -12.385 1.00 90.38 283 ILE A C 1
ATOM 2109 O O . ILE A 1 283 ? 13.091 8.162 -11.688 1.00 90.38 283 ILE A O 1
ATOM 2113 N N . ALA A 1 284 ? 13.293 10.388 -11.925 1.00 90.62 284 ALA A N 1
ATOM 2114 C CA . ALA A 1 284 ? 13.531 10.665 -10.512 1.00 90.62 284 ALA A CA 1
ATOM 2115 C C . ALA A 1 284 ? 12.188 10.924 -9.820 1.00 90.62 284 ALA A C 1
ATOM 2117 O O . ALA A 1 284 ? 11.452 11.829 -10.217 1.00 90.62 284 ALA A O 1
ATOM 2118 N N . ILE A 1 285 ? 11.879 10.143 -8.783 1.00 89.88 285 ILE A N 1
ATOM 2119 C CA . ILE A 1 285 ? 10.683 10.324 -7.95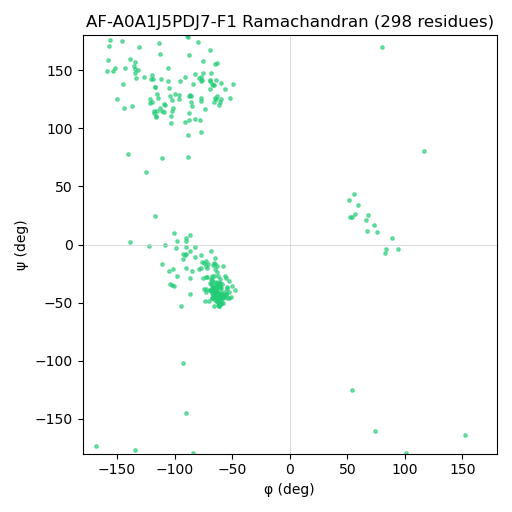0 1.00 89.88 285 ILE A CA 1
ATOM 2120 C C . ILE A 1 285 ? 11.133 10.673 -6.534 1.00 89.88 285 ILE A C 1
ATOM 2122 O O . ILE A 1 285 ? 11.679 9.824 -5.819 1.00 89.88 285 ILE A O 1
ATOM 2126 N N . GLY A 1 286 ? 10.909 11.923 -6.126 1.00 86.88 286 GLY A N 1
ATOM 2127 C CA . GLY A 1 286 ? 11.486 12.466 -4.899 1.00 86.88 286 GLY A CA 1
ATOM 2128 C C . GLY A 1 286 ? 13.010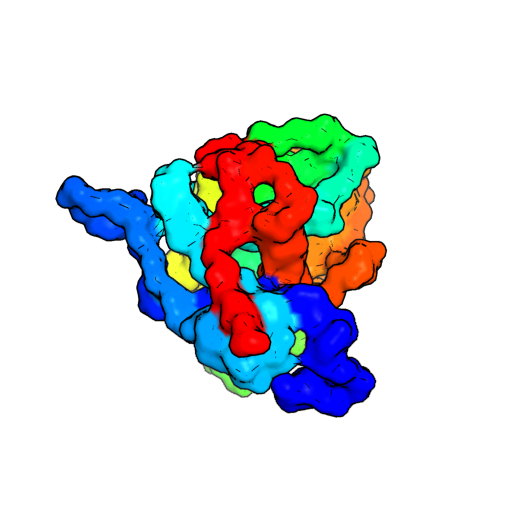 12.299 -4.885 1.00 86.88 286 GLY A C 1
ATOM 2129 O O . GLY A 1 286 ? 13.692 12.681 -5.830 1.00 86.88 286 GLY A O 1
ATOM 2130 N N . ASN A 1 287 ? 13.535 11.673 -3.830 1.00 85.62 287 ASN A N 1
ATOM 2131 C CA . ASN A 1 287 ? 14.973 11.421 -3.672 1.00 85.62 287 ASN A CA 1
ATOM 2132 C C . ASN A 1 287 ? 15.439 10.074 -4.262 1.00 85.62 287 ASN A C 1
ATOM 2134 O O . ASN A 1 287 ? 16.592 9.692 -4.064 1.00 85.62 287 ASN A O 1
ATOM 2138 N N . ASN A 1 288 ? 14.562 9.321 -4.939 1.00 89.19 288 ASN A N 1
ATOM 2139 C CA . ASN A 1 288 ? 14.950 8.050 -5.551 1.00 89.19 288 ASN A CA 1
ATOM 2140 C C . ASN A 1 288 ? 15.775 8.274 -6.829 1.00 89.19 288 ASN A C 1
ATOM 2142 O O . ASN A 1 288 ? 15.528 9.237 -7.562 1.00 89.19 288 ASN A O 1
ATOM 2146 N N . PRO A 1 289 ? 16.729 7.375 -7.133 1.00 90.88 289 PRO A N 1
ATOM 2147 C CA . PRO A 1 289 ? 17.554 7.493 -8.325 1.00 90.88 289 PRO A CA 1
ATOM 2148 C C . PRO A 1 289 ? 16.720 7.384 -9.611 1.00 90.88 289 PRO A C 1
ATOM 2150 O O . PRO A 1 289 ? 15.818 6.550 -9.716 1.00 90.88 289 PRO A O 1
ATOM 2153 N N . ALA A 1 290 ? 17.076 8.189 -10.616 1.00 93.69 290 ALA A N 1
ATOM 2154 C CA . ALA A 1 290 ? 16.537 8.072 -11.968 1.00 93.69 290 ALA A CA 1
ATOM 2155 C C . ALA A 1 290 ? 17.202 6.899 -12.693 1.00 93.69 290 ALA A C 1
ATOM 2157 O O . ALA A 1 290 ? 18.304 7.032 -13.228 1.00 93.69 290 ALA A O 1
ATOM 2158 N N . ILE A 1 291 ? 16.545 5.738 -12.695 1.00 93.38 291 ILE A N 1
ATOM 2159 C CA . ILE A 1 291 ? 17.057 4.523 -13.336 1.00 93.38 291 ILE A CA 1
ATOM 2160 C C . ILE A 1 291 ? 15.952 3.695 -13.991 1.00 93.38 291 ILE A C 1
ATOM 2162 O O . ILE A 1 291 ? 14.823 3.650 -13.509 1.00 93.38 291 ILE A O 1
ATOM 2166 N N . LEU A 1 292 ? 16.329 2.954 -15.033 1.00 94.31 292 LEU A N 1
ATOM 2167 C CA . LEU A 1 292 ? 15.596 1.771 -15.474 1.00 94.31 292 LEU A CA 1
ATOM 2168 C C . LEU A 1 292 ? 16.039 0.568 -14.641 1.00 94.31 292 LEU A C 1
ATOM 2170 O O . LEU A 1 292 ? 17.229 0.418 -14.340 1.00 94.31 292 LEU A O 1
ATOM 2174 N N . MET A 1 293 ? 15.085 -0.268 -14.238 1.00 94.12 293 MET A N 1
ATOM 2175 C CA . MET A 1 293 ? 15.310 -1.354 -13.285 1.00 94.12 293 MET A CA 1
ATOM 2176 C C . MET A 1 293 ? 15.343 -2.724 -13.951 1.00 94.12 293 MET A C 1
ATOM 2178 O O . MET A 1 293 ? 14.655 -2.973 -14.930 1.00 94.12 293 MET A O 1
ATOM 2182 N N . GLY A 1 294 ? 16.089 -3.634 -13.333 1.00 94.81 294 GLY A N 1
ATOM 2183 C CA . GLY A 1 294 ? 16.103 -5.047 -13.684 1.00 94.81 294 GLY A CA 1
ATOM 2184 C C . GLY A 1 294 ? 17.294 -5.489 -14.533 1.00 94.81 294 GLY A C 1
ATOM 2185 O O . GLY A 1 294 ? 18.214 -4.718 -14.821 1.00 94.81 294 GLY A O 1
ATOM 2186 N N . LYS A 1 295 ? 17.295 -6.780 -14.862 1.00 96.44 295 LYS A N 1
ATOM 2187 C CA . LYS A 1 295 ? 18.289 -7.491 -15.672 1.00 96.44 295 LYS A CA 1
ATOM 2188 C C . LYS A 1 295 ? 17.567 -8.361 -16.692 1.00 96.44 295 LYS A C 1
ATOM 2190 O O . LYS A 1 295 ? 16.533 -8.933 -16.362 1.00 96.44 295 LYS A O 1
ATOM 2195 N N . PHE A 1 296 ? 18.129 -8.469 -17.891 1.00 97.38 296 PHE A N 1
ATOM 2196 C CA . PHE A 1 296 ? 17.545 -9.235 -18.988 1.00 97.38 296 PHE A CA 1
ATOM 2197 C C . PHE A 1 296 ? 18.141 -10.641 -19.062 1.00 97.38 296 PHE A C 1
ATOM 2199 O O . PHE A 1 296 ? 19.360 -10.797 -19.134 1.00 97.38 296 PHE A O 1
ATOM 2206 N N . SER A 1 297 ? 17.257 -11.630 -19.105 1.00 98.00 297 SER A N 1
ATOM 2207 C CA . SER A 1 297 ? 17.535 -13.041 -19.349 1.00 98.00 297 SER A CA 1
ATOM 2208 C C . SER A 1 297 ? 16.923 -13.437 -20.687 1.00 98.00 297 SER A C 1
ATOM 2210 O O . SER A 1 297 ? 15.704 -13.356 -20.871 1.00 98.00 297 SER A O 1
ATOM 2212 N N . PHE A 1 298 ? 17.768 -13.837 -21.633 1.00 97.12 298 PHE A N 1
ATOM 2213 C CA . PHE A 1 298 ? 17.350 -14.199 -22.986 1.00 97.12 298 PHE A CA 1
ATOM 2214 C C . P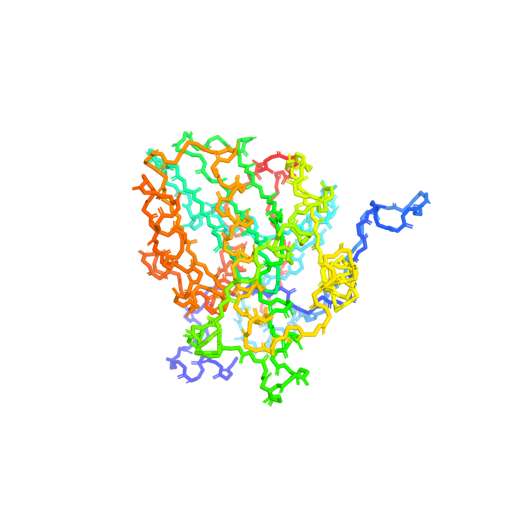HE A 1 298 ? 16.837 -15.642 -23.045 1.00 97.12 298 PHE A C 1
ATOM 2216 O O . PHE A 1 298 ? 17.316 -16.519 -22.325 1.00 97.12 298 PHE A O 1
ATOM 2223 N N . ALA A 1 299 ? 15.856 -15.885 -23.916 1.00 92.31 299 ALA A N 1
ATOM 2224 C CA . ALA A 1 299 ? 15.473 -17.240 -24.302 1.00 92.31 299 ALA A CA 1
ATOM 2225 C C . ALA A 1 299 ? 16.580 -17.902 -25.155 1.00 92.31 299 ALA A C 1
ATOM 2227 O O . ALA A 1 299 ? 17.512 -17.222 -25.591 1.00 92.31 299 ALA A O 1
ATOM 2228 N N . LEU A 1 300 ? 16.477 -19.223 -25.357 1.00 88.25 300 LEU A N 1
ATOM 2229 C CA . LEU A 1 300 ? 17.384 -19.991 -26.227 1.00 88.25 300 LEU A CA 1
ATOM 2230 C C . LEU A 1 300 ? 17.239 -19.621 -27.707 1.00 88.25 300 LEU A C 1
ATOM 2232 O O . LEU A 1 300 ? 16.090 -19.365 -28.132 1.00 88.25 300 LEU A O 1
#

Mean predicted aligned error: 4.68 Å

Nearest PDB structures (foldseek):
  3cqy-assembly1_A  TM=8.258E-01  e=1.372E-28  Shewanella oneidensis MR-1
  4zxz-assembly1_B  TM=8.100E-01  e=5.528E-27  Lipomyces starkeyi
  5bsb-assembly1_A  TM=7.946E-01  e=1.923E-27  Lipomyces starkeyi
  5tkr-assembly1_A-2  TM=7.858E-01  e=1.118E-26  Lipomyces starkeyi
  4mo5-assembly1_B  TM=8.847E-01  e=1.313E-21  Pseudomonas aeruginosa